Protein AF-A0A7J7JCM9-F1 (afdb_monomer_lite)

InterPro domains:
  IPR039846 Zinc finger CCHC domain-containing protein 4 [PTHR13493] (3-290)
  IPR041370 Methyltransferase EEF1AKMT1/ZCCHC4 [PF10237] (144-295)

Radius of gyration: 20.74 Å; chains: 1; bounding box: 57×38×56 Å

Foldseek 3Di:
DDPQPKDKDWDDDDDDPFAAALLGGWTKIFIAGPVRDTPFIKTDHLQFPDCVVPVDIDTPDDDDDPVVSVVRVVNNVVSLVVLVQLAAQVVVPQPLPWWKAQLVVLGIDSPDDDVDPVRVVRIDTDHPVCLLAVVVRNDFPPDLGGGPLDADDPVVLVVVLVVCVVVVWQEEEEESHRRSQSCCPPVVSNPRHHYAYEYCPSSCNHRDPSYFNADLLAGDTSDPVNVVSLLVRLPDTAEYEYEYEGRAVHPLQSNLVSVVVSVVSHPYPYYHYHYDYDPVCVVVCCVRVNDDPPPPPD

Organism: Bugula neritina (NCBI:txid10212)

pLDDT: mean 83.58, std 15.54, range [27.67, 98.44]

Secondary structure (DSSP, 8-state):
------EEEEPP--SS-PPEETTEEPEEEEEE-TTS-EEEEEEE-SS--STTT---EEESSSPPPHHHHHHHHHHHHHHHHHGGGS--TTTTT--GGG-EEETTTTEEE-SS--S-GGGGGGEEEPPTTGGG-GGGTS-----TTT---PPPPHHHHHHHHHHHHHTT-SEEEEES-HHHHHHHHHSSS-TT-EEEEEES-GGGGGT-SSEEEEETTTTEES-HHHHHHHHHHHSS-SSEEEEE---TT--HHHHHHHHHHHHHH---S-EEEEE---GGGHHHHHHHSPPPPP----

Structure (mmCIF, N/CA/C/O backbone):
data_AF-A0A7J7JCM9-F1
#
_entry.id   AF-A0A7J7JCM9-F1
#
loop_
_atom_site.group_PDB
_atom_site.id
_atom_site.type_symbol
_atom_site.label_atom_id
_atom_site.label_alt_id
_atom_site.label_comp_id
_atom_site.label_asym_id
_atom_site.label_entity_id
_atom_site.label_seq_id
_atom_site.pdbx_PDB_ins_code
_atom_site.Cartn_x
_atom_site.Cartn_y
_atom_site.Cartn_z
_atom_site.occupancy
_atom_site.B_iso_or_equiv
_atom_site.auth_seq_id
_atom_site.auth_comp_id
_atom_site.auth_asym_id
_atom_site.auth_atom_id
_atom_site.pdbx_PDB_model_num
ATOM 1 N N . MET A 1 1 ? -10.419 -22.217 32.041 1.00 31.72 1 MET A N 1
ATOM 2 C CA . MET A 1 1 ? -10.757 -20.813 31.717 1.00 31.72 1 MET A CA 1
ATOM 3 C C . MET A 1 1 ? -11.175 -20.761 30.259 1.00 31.72 1 MET A C 1
ATOM 5 O O . MET A 1 1 ? -10.319 -20.892 29.397 1.00 31.72 1 MET A O 1
ATOM 9 N N . GLN A 1 2 ? -12.479 -20.677 29.990 1.00 28.88 2 GLN A N 1
ATOM 10 C CA . GLN A 1 2 ? -12.997 -20.462 28.636 1.00 28.88 2 GLN A CA 1
ATOM 11 C C . GLN A 1 2 ? -12.462 -19.119 28.124 1.00 28.88 2 GLN A C 1
ATOM 13 O O . GLN A 1 2 ? -12.696 -18.091 28.758 1.00 28.88 2 GLN A O 1
ATOM 18 N N . GLN A 1 3 ? -11.725 -19.128 27.011 1.00 34.78 3 GLN A N 1
ATOM 19 C CA . GLN A 1 3 ? -11.556 -17.929 26.194 1.00 34.78 3 GLN A CA 1
ATOM 20 C C . GLN A 1 3 ? -12.961 -17.519 25.754 1.00 34.78 3 GLN A C 1
ATOM 22 O O . GLN A 1 3 ? -13.591 -18.206 24.956 1.00 34.78 3 GLN A O 1
ATOM 27 N N . SER A 1 4 ? -13.502 -16.454 26.341 1.00 39.75 4 SER A N 1
ATOM 28 C CA . SER A 1 4 ? -14.653 -15.786 25.756 1.00 39.75 4 SER A CA 1
ATOM 29 C C . SER A 1 4 ? -14.178 -15.195 24.432 1.00 39.75 4 SER A C 1
ATOM 31 O O . SER A 1 4 ? -13.364 -14.273 24.425 1.00 39.75 4 SER A O 1
ATOM 33 N N . ASP A 1 5 ? -14.611 -15.773 23.314 1.00 47.47 5 ASP A N 1
ATOM 34 C CA . ASP A 1 5 ? -14.291 -15.255 21.986 1.00 47.47 5 ASP A CA 1
ATOM 35 C C . ASP A 1 5 ? -14.980 -13.905 21.792 1.00 47.47 5 ASP A C 1
ATOM 37 O O . ASP A 1 5 ? -16.167 -13.804 21.496 1.00 47.47 5 ASP A O 1
ATOM 41 N N . VAL A 1 6 ? -14.218 -12.841 22.019 1.00 58.91 6 VAL A N 1
ATOM 42 C CA . VAL A 1 6 ? -14.678 -11.470 21.857 1.00 58.91 6 VAL A CA 1
ATOM 43 C C . VAL A 1 6 ? -14.493 -11.043 20.399 1.00 58.91 6 VAL A C 1
ATOM 45 O O . VAL A 1 6 ? -13.379 -11.088 19.871 1.00 58.91 6 VAL A O 1
ATOM 48 N N . GLY A 1 7 ? -15.575 -10.603 19.752 1.00 71.00 7 GLY A N 1
ATOM 49 C CA . GLY A 1 7 ? -15.553 -10.109 18.373 1.00 71.00 7 GLY A CA 1
ATOM 50 C C . GLY A 1 7 ? -15.068 -8.660 18.267 1.00 71.00 7 GLY A C 1
ATOM 51 O O . GLY A 1 7 ? -15.219 -7.872 19.203 1.00 71.00 7 GLY A O 1
ATOM 52 N N . TYR A 1 8 ? -14.521 -8.289 17.107 1.00 78.94 8 TYR A N 1
ATOM 53 C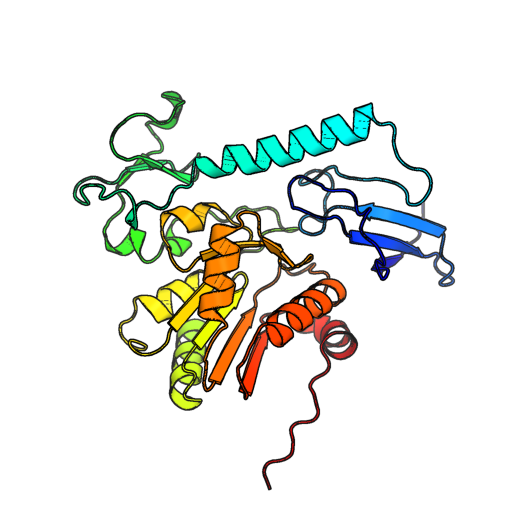 CA . TYR A 1 8 ? -14.126 -6.914 16.784 1.00 78.94 8 TYR A CA 1
ATOM 54 C C . TYR A 1 8 ? -14.782 -6.472 15.475 1.00 78.94 8 TYR A C 1
ATOM 56 O O . TYR A 1 8 ? -14.782 -7.224 14.504 1.00 78.94 8 TYR A O 1
ATOM 64 N N . GLU A 1 9 ? -15.298 -5.248 15.440 1.00 84.69 9 GLU A N 1
ATOM 65 C CA . GLU A 1 9 ? -15.890 -4.628 14.251 1.00 84.69 9 GLU A CA 1
ATOM 66 C C . GLU A 1 9 ? -15.276 -3.248 14.018 1.00 84.69 9 GLU A C 1
ATOM 68 O O . GLU A 1 9 ? -14.992 -2.523 14.973 1.00 84.69 9 GLU A O 1
ATOM 73 N N . LEU A 1 10 ? -15.065 -2.880 12.755 1.00 88.00 10 LEU A N 1
ATOM 74 C CA . LEU A 1 10 ? -14.618 -1.542 12.391 1.00 88.00 10 LEU A CA 1
ATOM 75 C C . LEU A 1 10 ? -15.810 -0.578 12.420 1.00 88.00 10 LEU A C 1
ATOM 77 O O . LEU A 1 10 ? -16.835 -0.825 11.784 1.00 88.00 10 LEU A O 1
ATOM 81 N N . CYS A 1 11 ? -15.664 0.528 13.142 1.00 86.50 11 CYS A N 1
ATOM 82 C CA . CYS A 1 11 ? -16.651 1.598 13.177 1.00 86.50 11 CYS A CA 1
ATOM 83 C C . CYS A 1 11 ? -16.386 2.625 12.074 1.00 86.50 11 CYS A C 1
ATOM 85 O O . CYS A 1 11 ? -15.234 2.884 11.720 1.00 86.50 11 CYS A O 1
ATOM 87 N N . GLU A 1 12 ? -17.452 3.260 11.593 1.00 79.38 12 GLU A N 1
ATOM 88 C CA . GLU A 1 12 ? -17.338 4.482 10.799 1.00 79.38 12 GLU A CA 1
ATOM 89 C C . GLU A 1 12 ? -16.693 5.588 11.648 1.00 79.38 12 GLU A C 1
ATOM 91 O O . GLU A 1 12 ? -16.919 5.684 12.860 1.00 79.38 12 GLU A O 1
ATOM 96 N N . GLN A 1 13 ? -15.819 6.367 11.016 1.00 73.38 13 GLN A N 1
ATOM 97 C CA . GLN A 1 13 ? -15.140 7.504 11.625 1.00 73.38 13 GLN A CA 1
ATOM 98 C C . GLN A 1 13 ? -15.642 8.774 10.943 1.00 73.38 13 GLN A C 1
ATOM 100 O O . GLN A 1 13 ? -15.326 8.999 9.776 1.00 73.38 13 GLN A O 1
ATOM 105 N N . ASP A 1 14 ? -16.372 9.598 11.690 1.00 54.72 14 ASP A N 1
ATOM 106 C CA . ASP A 1 14 ? -16.777 10.937 11.268 1.00 54.72 14 ASP A CA 1
ATOM 107 C C . ASP A 1 14 ? -15.932 11.976 12.022 1.00 54.72 14 ASP A C 1
ATOM 109 O O . ASP A 1 14 ? -15.962 12.033 13.253 1.00 54.72 14 ASP A O 1
ATOM 113 N N . GLY A 1 15 ? -15.167 12.798 11.294 1.00 56.69 15 GLY A N 1
ATOM 114 C CA . GLY A 1 15 ? -14.462 13.969 11.841 1.00 56.69 15 GLY A CA 1
ATOM 115 C C . GLY A 1 15 ? -12.925 13.932 11.807 1.00 56.69 15 GLY A C 1
ATOM 116 O O . GLY A 1 15 ? -12.301 12.921 11.497 1.00 56.69 15 GLY A O 1
ATOM 117 N N . GLU A 1 16 ? -12.315 15.084 12.121 1.00 58.59 16 GLU A N 1
ATOM 118 C CA . GLU A 1 16 ? -10.877 15.367 11.931 1.00 58.59 16 GLU A CA 1
ATOM 119 C C . GLU A 1 16 ? -9.955 14.901 13.078 1.00 58.59 16 GLU A C 1
ATOM 121 O O . GLU A 1 16 ? -8.734 14.911 12.930 1.00 58.59 16 GLU A O 1
ATOM 126 N N . ASP A 1 17 ? -10.496 14.457 14.216 1.00 76.81 17 ASP A N 1
ATOM 127 C CA . ASP A 1 17 ? -9.708 14.182 15.433 1.00 76.81 17 ASP A CA 1
ATOM 128 C C . ASP A 1 17 ? -9.346 12.692 15.598 1.00 76.81 17 ASP A C 1
ATOM 130 O O . ASP A 1 17 ? -9.563 12.072 16.644 1.00 76.81 17 ASP A O 1
ATOM 134 N N . VAL A 1 18 ? -8.829 12.081 14.526 1.00 88.31 18 VAL A N 1
ATOM 135 C CA . VAL A 1 18 ? -8.371 10.684 14.540 1.00 88.31 18 VAL A CA 1
ATOM 136 C C . VAL A 1 18 ? -6.917 10.625 15.022 1.00 88.31 18 VAL A C 1
ATOM 138 O O . VAL A 1 18 ? -6.039 11.233 14.404 1.00 88.31 18 VAL A O 1
ATOM 141 N N . PRO A 1 19 ? -6.600 9.857 16.082 1.00 91.50 19 PRO A N 1
ATOM 142 C CA . PRO A 1 19 ? -5.227 9.718 16.546 1.00 91.50 19 PRO A CA 1
ATOM 143 C C . PRO A 1 19 ? -4.315 9.086 15.490 1.00 91.50 19 PRO A C 1
ATOM 145 O O . PRO A 1 19 ? -4.703 8.149 14.789 1.00 91.50 19 PRO A O 1
ATOM 148 N N . TYR A 1 20 ? -3.065 9.541 15.438 1.00 92.19 20 TYR A N 1
ATOM 149 C CA . TYR A 1 20 ? -2.043 8.988 14.552 1.00 92.19 20 TYR A CA 1
ATOM 150 C C . TYR A 1 20 ? -1.140 8.003 15.292 1.00 92.19 20 TYR A C 1
ATOM 152 O O . TYR A 1 20 ? -0.737 8.218 16.439 1.00 92.19 20 TYR A O 1
ATOM 160 N N . CYS A 1 21 ? -0.779 6.936 14.590 1.00 94.00 21 CYS A N 1
ATOM 161 C CA . CYS A 1 21 ? 0.343 6.071 14.935 1.00 94.00 21 CYS A CA 1
ATOM 162 C C . CYS A 1 21 ? 1.484 6.305 13.923 1.00 94.00 21 CYS A C 1
ATOM 164 O O . CYS A 1 21 ? 1.301 7.076 12.981 1.00 94.00 21 CYS A O 1
ATOM 166 N N . PRO A 1 22 ? 2.646 5.637 14.049 1.00 93.94 22 PRO A N 1
ATOM 167 C CA . PRO A 1 22 ? 3.708 5.723 13.040 1.00 93.94 22 PRO A CA 1
ATOM 168 C C . PRO A 1 22 ? 3.241 5.399 11.614 1.00 93.94 22 PRO A C 1
ATOM 170 O O . PRO A 1 22 ? 3.847 5.861 10.662 1.00 93.94 22 PRO A O 1
ATOM 173 N N . HIS A 1 23 ? 2.144 4.648 11.473 1.00 93.44 23 HIS A N 1
ATOM 174 C CA . HIS A 1 23 ? 1.623 4.153 10.200 1.00 93.44 23 HIS A CA 1
ATOM 175 C C . HIS A 1 23 ? 0.417 4.952 9.658 1.00 93.44 23 HIS A C 1
ATOM 177 O O . HIS A 1 23 ? -0.413 4.418 8.913 1.00 93.44 23 HIS A O 1
ATOM 183 N N . GLY A 1 24 ? 0.275 6.208 10.094 1.00 93.75 24 GLY A N 1
ATOM 184 C CA . GLY A 1 24 ? -0.814 7.109 9.712 1.00 93.75 24 GLY A CA 1
ATOM 185 C C . GLY A 1 24 ? -2.013 7.101 10.673 1.00 93.75 24 GLY A C 1
ATOM 186 O O . GLY A 1 24 ? -1.891 6.630 11.817 1.00 93.75 24 GLY A O 1
ATOM 187 N N . PRO A 1 25 ? -3.175 7.616 10.218 1.00 93.94 25 PRO A N 1
ATOM 188 C CA . PRO A 1 25 ? -4.420 7.626 10.979 1.00 93.94 25 PRO A CA 1
ATOM 189 C C . PRO A 1 25 ? -4.804 6.230 11.468 1.00 93.94 25 PRO A C 1
ATOM 191 O O . PRO A 1 25 ? -4.689 5.234 10.747 1.00 93.94 25 PRO A O 1
ATOM 194 N N . THR A 1 26 ? -5.249 6.149 12.713 1.00 94.25 26 THR A N 1
ATOM 195 C CA . THR A 1 26 ? -5.685 4.892 13.330 1.00 94.25 26 THR A CA 1
ATOM 196 C C . THR A 1 26 ? -7.121 4.550 12.955 1.00 94.25 26 THR A C 1
ATOM 198 O O . THR A 1 26 ? -7.903 5.410 12.566 1.00 94.25 26 THR A O 1
ATOM 201 N N . LEU A 1 27 ? -7.483 3.278 13.093 1.00 93.25 27 LEU A N 1
ATOM 202 C CA . LEU A 1 27 ? -8.843 2.799 12.862 1.00 93.25 27 LEU A CA 1
ATOM 203 C C . LEU A 1 27 ? -9.585 2.652 14.190 1.00 93.25 27 LEU A C 1
ATOM 205 O O . LEU A 1 27 ? -8.987 2.266 15.198 1.00 93.25 27 LEU A O 1
ATOM 209 N N . LEU A 1 28 ? -10.883 2.961 14.187 1.00 93.06 28 LEU A N 1
ATOM 210 C CA . LEU A 1 28 ? -11.762 2.830 15.344 1.00 93.06 28 LEU A CA 1
ATOM 211 C C . LEU A 1 28 ? -12.421 1.453 15.323 1.00 93.06 28 LEU A C 1
ATOM 213 O O . LEU A 1 28 ? -13.156 1.122 14.398 1.00 93.06 28 LEU A O 1
ATOM 217 N N . PHE A 1 29 ? -12.187 0.670 16.365 1.00 91.19 29 PHE A N 1
ATOM 218 C CA . PHE A 1 29 ? -12.772 -0.650 16.542 1.00 91.19 29 PHE A CA 1
ATOM 219 C C . PHE A 1 29 ? -13.780 -0.629 17.680 1.00 91.19 29 PHE A C 1
ATOM 221 O O . PHE A 1 29 ? -13.545 0.010 18.706 1.00 91.19 29 PHE A O 1
ATOM 228 N N . SER A 1 30 ? -14.867 -1.380 17.532 1.00 89.94 30 SER A N 1
ATOM 229 C CA . SER A 1 30 ? -15.741 -1.766 18.632 1.00 89.94 30 SER A CA 1
ATOM 230 C C . SER A 1 30 ? -15.511 -3.224 18.986 1.00 89.94 30 SER A C 1
ATOM 232 O O . SER A 1 30 ? -15.456 -4.099 18.121 1.00 89.94 30 SER A O 1
ATOM 234 N N . ARG A 1 31 ? -15.381 -3.478 20.283 1.00 88.56 31 ARG A N 1
ATOM 235 C CA . ARG A 1 31 ? -15.352 -4.815 20.850 1.00 88.56 31 ARG A CA 1
ATOM 236 C C . ARG A 1 31 ? -16.781 -5.251 21.156 1.00 88.56 31 ARG A C 1
ATOM 238 O O . ARG A 1 31 ? -17.479 -4.524 21.858 1.00 88.56 31 ARG A O 1
ATOM 245 N N . LYS A 1 32 ? -17.205 -6.418 20.675 1.00 83.88 32 LYS A N 1
ATOM 246 C CA . LYS A 1 32 ? -18.563 -6.943 20.888 1.00 83.88 32 LYS A CA 1
ATOM 247 C C . LYS A 1 32 ? -18.573 -8.144 21.821 1.00 83.88 32 LYS A C 1
ATOM 249 O O . LYS A 1 32 ? -17.693 -9.000 21.748 1.00 83.88 32 LYS A O 1
ATOM 254 N N . SER A 1 33 ? -19.589 -8.212 22.677 1.00 80.44 33 SER A N 1
ATOM 255 C CA . SER A 1 33 ? -19.898 -9.405 23.462 1.00 80.44 33 SER A CA 1
ATOM 256 C C . SER A 1 33 ? -20.451 -10.511 22.559 1.00 80.44 33 SER A C 1
ATOM 258 O O . SER A 1 33 ? -20.874 -10.255 21.431 1.00 80.44 33 SER A O 1
ATOM 260 N N . ASN A 1 34 ? -20.531 -11.740 23.073 1.00 73.31 34 ASN A N 1
ATOM 261 C CA . ASN A 1 34 ? -21.126 -12.871 22.350 1.00 73.31 34 ASN A CA 1
ATOM 262 C C . ASN A 1 34 ? -22.606 -12.638 21.985 1.00 73.31 34 ASN A C 1
ATOM 264 O O . ASN A 1 34 ? -23.131 -13.317 21.111 1.00 73.31 34 ASN A O 1
ATOM 268 N N . LYS A 1 35 ? -23.281 -11.690 22.653 1.00 73.88 35 LYS A N 1
ATOM 269 C CA . LYS A 1 35 ? -24.669 -11.294 22.369 1.00 73.88 35 LYS A CA 1
ATOM 270 C C . LYS A 1 35 ? -24.773 -10.193 21.304 1.00 73.88 35 LYS A C 1
ATOM 272 O O . LYS A 1 35 ? -25.875 -9.797 20.952 1.00 73.88 35 LYS A O 1
ATOM 277 N N . GLY A 1 36 ? -23.641 -9.705 20.791 1.00 71.12 36 GLY A N 1
ATOM 278 C CA . GLY A 1 36 ? -23.570 -8.626 19.803 1.00 71.12 36 GLY A CA 1
ATOM 279 C C . GLY A 1 36 ? -23.501 -7.219 20.403 1.00 71.12 36 GLY A C 1
ATOM 280 O O . GLY A 1 36 ? -23.254 -6.267 19.663 1.00 71.12 36 GLY A O 1
ATOM 281 N N . ASP A 1 37 ? -23.649 -7.084 21.724 1.00 77.38 37 ASP A N 1
ATOM 282 C CA . ASP A 1 37 ? -23.608 -5.791 22.413 1.00 77.38 37 ASP A CA 1
ATOM 283 C C . ASP A 1 37 ? -22.197 -5.189 22.391 1.00 77.38 37 ASP A C 1
ATOM 285 O O . ASP A 1 37 ? -21.208 -5.877 22.669 1.00 77.38 37 ASP A O 1
ATOM 289 N N . ALA A 1 38 ? -22.095 -3.891 22.100 1.00 79.00 38 ALA A N 1
ATOM 290 C CA . ALA A 1 38 ? -20.829 -3.165 22.153 1.00 79.00 38 ALA A CA 1
ATOM 291 C C . ALA A 1 38 ? -20.330 -3.046 23.605 1.00 79.00 38 ALA A C 1
ATOM 293 O O . ALA A 1 38 ? -21.010 -2.488 24.462 1.00 79.00 38 ALA A O 1
ATOM 294 N N . ILE A 1 39 ? -19.125 -3.553 23.869 1.00 84.56 39 ILE A N 1
ATOM 295 C CA . ILE A 1 39 ? -18.453 -3.500 25.175 1.00 84.56 39 ILE A CA 1
ATOM 296 C C . ILE A 1 39 ? -17.696 -2.181 25.315 1.00 84.56 39 ILE A C 1
ATOM 298 O O . ILE A 1 39 ? -17.899 -1.422 26.257 1.00 84.56 39 ILE A O 1
ATOM 302 N N . ASP A 1 40 ? -16.786 -1.922 24.380 1.00 88.88 40 ASP A N 1
ATOM 303 C CA . ASP A 1 40 ? -16.014 -0.690 24.319 1.00 88.88 40 ASP A CA 1
ATOM 304 C C . ASP A 1 40 ? -15.620 -0.361 22.876 1.00 88.88 40 ASP A C 1
ATOM 306 O O . ASP A 1 40 ? -15.812 -1.153 21.945 1.00 88.88 40 ASP A O 1
ATOM 310 N N . LYS A 1 41 ? -15.100 0.853 22.695 1.00 92.06 41 LYS A N 1
ATOM 311 C CA . LYS A 1 41 ? -14.518 1.326 21.443 1.00 92.06 41 LYS A CA 1
ATOM 312 C C . LYS A 1 41 ? -13.079 1.771 21.682 1.00 92.06 41 LYS A C 1
ATOM 314 O O . LYS A 1 41 ? -12.755 2.293 22.753 1.00 92.06 41 LYS A O 1
ATOM 319 N N . PHE A 1 42 ? -12.204 1.572 20.704 1.00 92.56 42 PHE A N 1
ATOM 320 C CA . PHE A 1 42 ? -10.795 1.950 20.802 1.00 92.56 42 PHE A CA 1
ATOM 321 C C . PHE A 1 42 ? -10.154 2.186 19.433 1.00 92.56 42 PHE A C 1
ATOM 323 O O . PHE A 1 42 ? -10.518 1.561 18.443 1.00 92.56 42 PHE A O 1
ATOM 330 N N . TYR A 1 43 ? -9.153 3.057 19.401 1.00 93.12 43 TYR A N 1
ATOM 331 C CA . TYR A 1 43 ? -8.284 3.288 18.259 1.00 93.12 43 TYR A CA 1
ATOM 332 C C . TYR A 1 43 ? -7.083 2.342 18.286 1.00 93.12 43 TYR A C 1
ATOM 334 O O . TYR A 1 43 ? -6.416 2.200 19.319 1.00 93.12 43 TYR A O 1
ATOM 342 N N . ALA A 1 44 ? -6.784 1.728 17.143 1.00 93.31 44 ALA A N 1
ATOM 343 C CA . ALA A 1 44 ? -5.619 0.870 16.944 1.00 93.31 44 ALA A CA 1
ATOM 344 C C . ALA A 1 44 ? -5.002 1.060 15.548 1.00 93.31 44 ALA A C 1
ATOM 346 O O . ALA A 1 44 ? -5.585 1.685 14.661 1.00 93.31 44 ALA A O 1
ATOM 347 N N . CYS A 1 45 ? -3.783 0.550 15.370 1.00 93.44 45 CYS A N 1
ATOM 348 C CA . CYS A 1 45 ? -3.046 0.677 14.116 1.00 93.44 45 CYS A CA 1
ATOM 349 C C . CYS A 1 45 ? -3.815 0.054 12.938 1.00 93.44 45 CYS A C 1
ATOM 351 O O . CYS A 1 45 ? -4.3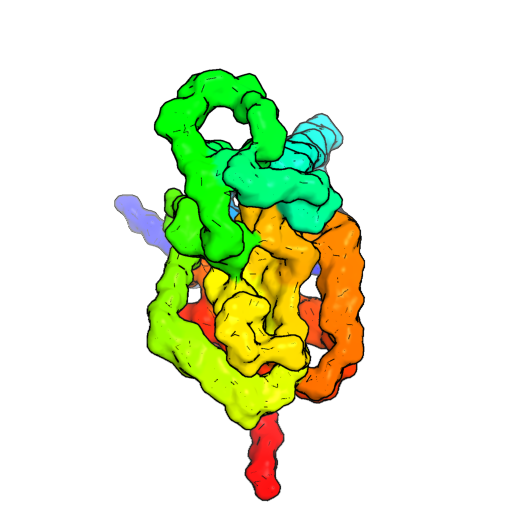23 -1.059 13.043 1.00 93.44 45 CYS A O 1
ATOM 353 N N . ALA A 1 46 ? -3.850 0.766 11.807 1.00 92.12 46 ALA A N 1
ATOM 354 C CA . ALA A 1 46 ? -4.499 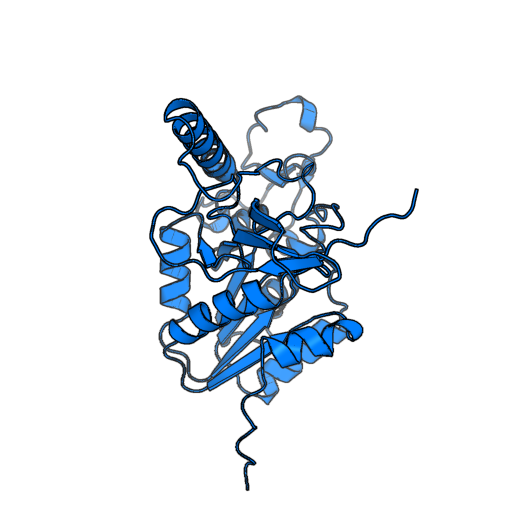0.302 10.583 1.00 92.12 46 ALA A CA 1
ATOM 355 C C . ALA A 1 46 ? -3.710 -0.808 9.863 1.00 92.12 46 ALA A C 1
ATOM 357 O O . ALA A 1 46 ? -4.304 -1.698 9.268 1.00 92.12 46 ALA A O 1
ATOM 358 N N . ALA A 1 47 ? -2.374 -0.754 9.920 1.00 90.00 47 ALA A N 1
ATOM 359 C CA . ALA A 1 47 ? -1.493 -1.667 9.187 1.00 90.00 47 ALA A CA 1
ATOM 360 C C . ALA A 1 47 ? -1.055 -2.899 9.994 1.00 90.00 47 ALA A C 1
ATOM 362 O O . ALA A 1 47 ? -0.830 -3.965 9.428 1.00 90.00 47 ALA A O 1
ATOM 363 N N . TYR A 1 48 ? -0.921 -2.767 11.318 1.00 87.50 48 TYR A N 1
ATOM 364 C CA . TYR A 1 48 ? -0.345 -3.806 12.171 1.00 87.50 48 TYR A CA 1
ATOM 365 C C . TYR A 1 48 ? -1.337 -4.261 13.234 1.00 87.50 48 TYR A C 1
ATOM 367 O O . TYR A 1 48 ? -1.652 -3.529 14.171 1.00 87.50 48 TYR A O 1
ATOM 375 N N . ARG A 1 49 ? -1.782 -5.518 13.127 1.00 79.44 49 ARG A N 1
ATOM 376 C CA . ARG A 1 49 ? -2.731 -6.113 14.080 1.00 79.44 49 ARG A CA 1
ATOM 377 C C . ARG A 1 49 ? -2.097 -6.429 15.437 1.00 79.44 49 ARG A C 1
ATOM 379 O O . ARG A 1 49 ? -2.769 -6.369 16.466 1.00 79.44 49 ARG A O 1
ATOM 386 N N . LYS A 1 50 ? -0.819 -6.819 15.461 1.00 82.44 50 LYS A N 1
ATOM 387 C CA . LYS A 1 50 ? -0.132 -7.209 16.699 1.00 82.44 50 LYS A CA 1
ATOM 388 C C . LYS A 1 50 ? 0.501 -5.988 17.360 1.00 82.44 50 LYS A C 1
ATOM 390 O O . LYS A 1 50 ? 1.284 -5.267 16.748 1.00 82.44 50 LYS A O 1
ATOM 395 N N . ARG A 1 51 ? 0.263 -5.842 18.667 1.00 83.25 51 ARG A N 1
ATOM 396 C CA . ARG A 1 51 ? 0.826 -4.752 19.482 1.00 83.25 51 ARG A CA 1
ATOM 397 C C . ARG A 1 51 ? 2.355 -4.707 19.524 1.00 83.25 51 ARG A C 1
ATOM 399 O O . ARG A 1 51 ? 2.910 -3.656 19.813 1.00 83.25 51 ARG A O 1
ATOM 406 N N . LYS A 1 52 ? 3.027 -5.828 19.253 1.00 85.44 52 LYS A N 1
ATOM 407 C CA . LYS A 1 52 ? 4.493 -5.876 19.172 1.00 85.44 52 LYS A CA 1
ATOM 408 C C . LYS A 1 52 ? 5.040 -5.133 17.947 1.00 85.44 52 LYS A C 1
ATOM 410 O O . LYS A 1 52 ? 6.137 -4.602 18.020 1.00 85.44 52 LYS A O 1
ATOM 415 N N . ASP A 1 53 ? 4.269 -5.093 16.860 1.00 85.75 53 ASP A N 1
ATOM 416 C CA . ASP A 1 53 ? 4.681 -4.465 15.604 1.00 85.75 53 ASP A CA 1
ATOM 417 C C . ASP A 1 53 ? 4.217 -2.993 15.562 1.00 85.75 53 ASP A C 1
ATOM 419 O O . ASP A 1 53 ? 4.902 -2.120 15.039 1.00 85.75 53 ASP A O 1
ATOM 423 N N . CYS A 1 54 ? 3.080 -2.681 16.196 1.00 90.94 54 CYS A N 1
ATOM 424 C CA . CYS A 1 54 ? 2.702 -1.315 16.549 1.00 90.94 54 CYS A CA 1
ATOM 425 C C . CYS A 1 54 ? 1.921 -1.303 17.866 1.00 90.94 54 CYS A C 1
ATOM 427 O O . CYS A 1 54 ? 0.793 -1.789 17.936 1.00 90.94 54 CYS A O 1
ATOM 429 N N . ASN A 1 55 ? 2.490 -0.709 18.913 1.00 92.12 55 ASN A N 1
ATOM 430 C CA . ASN A 1 55 ? 1.899 -0.709 20.256 1.00 92.12 55 ASN A CA 1
ATOM 431 C C . ASN A 1 55 ? 0.808 0.357 20.460 1.00 92.12 55 ASN A C 1
ATOM 433 O O . ASN A 1 55 ? 0.351 0.558 21.588 1.00 92.12 55 ASN A O 1
ATOM 437 N N . PHE A 1 56 ? 0.384 1.039 19.391 1.00 92.94 56 PHE A N 1
ATOM 438 C CA . PHE A 1 56 ? -0.615 2.090 19.491 1.00 92.94 56 PHE A CA 1
ATOM 439 C C . PHE A 1 56 ? -1.952 1.534 19.992 1.00 92.94 56 PHE A C 1
ATOM 441 O O . PHE A 1 56 ? -2.533 0.620 19.404 1.00 92.94 56 PHE A O 1
ATOM 448 N N . TYR A 1 57 ? -2.467 2.146 21.055 1.00 92.44 57 TYR A N 1
ATOM 449 C CA . TYR A 1 57 ? -3.814 1.920 21.553 1.00 92.44 57 TYR A CA 1
ATOM 450 C C . TYR A 1 57 ? -4.329 3.167 22.269 1.00 92.44 57 TYR A C 1
ATOM 452 O O . TYR A 1 57 ? -3.600 3.792 23.047 1.00 92.44 57 TYR A O 1
ATOM 460 N N . GLN A 1 58 ? -5.594 3.502 22.044 1.00 91.75 58 GLN A N 1
ATOM 461 C CA . GLN A 1 58 ? -6.299 4.555 22.769 1.00 91.75 58 GLN A CA 1
ATOM 462 C C . GLN A 1 58 ? -7.768 4.168 22.909 1.00 91.75 58 GLN A C 1
ATOM 464 O O . GLN A 1 58 ? -8.400 3.817 21.920 1.00 91.75 58 GLN A O 1
ATOM 469 N N . LYS A 1 59 ? -8.336 4.241 24.116 1.00 91.62 59 LYS A N 1
ATOM 470 C CA . LYS A 1 59 ? -9.785 4.056 24.286 1.00 91.62 59 LYS A CA 1
ATOM 471 C C . LYS A 1 59 ? -10.532 5.210 23.616 1.00 91.62 59 LYS A C 1
ATOM 473 O O . LYS A 1 59 ? -10.085 6.351 23.672 1.00 91.62 59 LYS A O 1
ATOM 478 N N . PHE A 1 60 ? -11.661 4.909 22.991 1.00 89.62 60 PHE A N 1
ATOM 479 C CA . PHE A 1 60 ? -12.573 5.930 22.492 1.00 89.62 60 PHE A CA 1
ATOM 480 C C . PHE A 1 60 ? -13.210 6.668 23.674 1.00 89.62 60 PHE A C 1
ATOM 482 O O . PHE A 1 60 ? -13.543 6.038 24.679 1.00 89.62 60 PHE A O 1
ATOM 489 N N . GLY A 1 61 ? -13.377 7.983 23.557 1.00 84.94 61 GLY A N 1
ATOM 490 C CA . GLY A 1 61 ? -13.888 8.827 24.634 1.00 84.94 61 GLY A CA 1
ATOM 491 C C . GLY A 1 61 ? -12.984 10.039 24.878 1.00 84.94 61 GLY A C 1
ATOM 492 O O . GLY A 1 61 ? -12.613 10.690 23.900 1.00 84.94 61 GLY A O 1
ATOM 493 N N . PRO A 1 62 ? -12.646 10.369 26.142 1.00 78.88 62 PRO A N 1
ATOM 494 C CA . PRO A 1 62 ? -11.919 11.591 26.473 1.00 78.88 62 PRO A CA 1
ATOM 495 C C . PRO A 1 62 ? -10.607 11.727 25.704 1.00 78.88 62 PRO A C 1
ATOM 497 O O . PRO A 1 62 ? -9.882 10.746 25.504 1.00 78.88 62 PRO A O 1
ATOM 500 N N . LYS A 1 63 ? -10.289 12.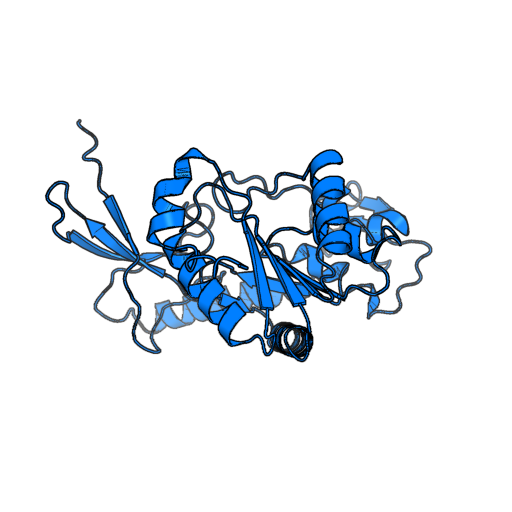965 25.312 1.00 79.56 63 LYS A N 1
ATOM 501 C CA . LYS A 1 63 ? -8.996 13.278 24.706 1.00 79.56 63 LYS A CA 1
ATOM 502 C C . LYS A 1 63 ? -7.874 12.924 25.681 1.00 79.56 63 LYS A C 1
ATOM 504 O O . LYS A 1 63 ? -7.984 13.123 26.889 1.00 79.56 63 LYS A O 1
ATOM 509 N N . GLU A 1 64 ? -6.796 12.380 25.133 1.00 84.56 64 GLU A N 1
ATOM 510 C CA . GLU A 1 64 ? -5.571 12.108 25.887 1.00 84.56 64 GLU A CA 1
ATOM 511 C C . GLU A 1 64 ? -4.914 13.423 26.328 1.00 84.56 64 GLU A C 1
ATOM 513 O O . GLU A 1 64 ? -5.186 14.472 25.743 1.00 84.56 64 GLU A O 1
ATOM 518 N N . SER A 1 65 ? -4.017 13.373 27.316 1.00 88.44 65 SER A N 1
ATOM 519 C CA . SER A 1 65 ? -3.262 14.563 27.726 1.00 88.44 65 SER A CA 1
ATOM 520 C C . SER A 1 65 ? -2.465 15.156 26.559 1.00 88.44 65 SER A C 1
ATOM 522 O O . SER A 1 65 ? -1.984 14.430 25.680 1.00 88.44 65 SER A O 1
ATOM 524 N N . GLU A 1 66 ? -2.291 16.478 26.562 1.00 89.31 66 GLU A N 1
ATOM 525 C CA . GLU A 1 66 ? -1.529 17.196 25.531 1.00 89.31 66 GLU A CA 1
ATOM 526 C C . GLU A 1 66 ? -0.102 16.648 25.388 1.00 89.31 66 GLU A C 1
ATOM 528 O O . GLU A 1 66 ? 0.380 16.440 24.276 1.00 89.31 66 GLU A O 1
ATOM 533 N N . GLU A 1 67 ? 0.542 16.295 26.504 1.00 91.69 67 GLU A N 1
ATOM 534 C CA . GLU A 1 67 ? 1.871 15.675 26.532 1.00 91.69 67 GLU A CA 1
ATOM 535 C C . GLU A 1 67 ? 1.924 14.364 25.734 1.00 91.69 67 GLU A C 1
ATOM 537 O O . GLU A 1 67 ? 2.844 14.129 24.945 1.00 91.69 67 GLU A O 1
ATOM 542 N N . LYS A 1 68 ? 0.911 13.501 25.889 1.00 89.44 68 LYS A N 1
ATOM 543 C CA . LYS A 1 68 ? 0.848 12.218 25.181 1.00 89.44 68 LYS A CA 1
ATOM 544 C C . LYS A 1 68 ? 0.550 12.410 23.696 1.00 89.44 68 LYS A C 1
ATOM 546 O O . LYS A 1 68 ? 1.086 11.673 22.864 1.00 89.44 68 LYS A O 1
ATOM 551 N N . GLN A 1 69 ? -0.281 13.394 23.352 1.00 87.94 69 GLN A N 1
ATOM 552 C CA . GLN A 1 69 ? -0.534 13.774 21.961 1.00 87.94 69 GLN A CA 1
ATOM 553 C C . GLN A 1 69 ? 0.749 14.298 21.295 1.00 87.94 69 GLN A C 1
ATOM 555 O O . GLN A 1 69 ? 1.104 13.845 20.204 1.00 87.94 69 GLN A O 1
ATOM 560 N N . ALA A 1 70 ? 1.498 15.166 21.982 1.00 90.69 70 ALA A N 1
ATOM 561 C CA . ALA A 1 70 ? 2.781 15.685 21.516 1.00 90.69 70 ALA A CA 1
ATOM 562 C C . ALA A 1 70 ? 3.822 14.569 21.330 1.00 90.69 70 ALA A C 1
ATOM 564 O O . ALA A 1 70 ? 4.492 14.514 20.295 1.00 90.69 70 ALA A O 1
ATOM 565 N N . LEU A 1 71 ? 3.910 13.625 22.276 1.00 91.69 71 LEU A N 1
ATOM 566 C CA . LEU A 1 71 ? 4.790 12.460 22.163 1.00 91.69 71 LEU A CA 1
ATOM 567 C C . LEU A 1 71 ? 4.448 11.608 20.933 1.00 91.69 71 LEU A C 1
ATOM 569 O O . LEU A 1 71 ? 5.339 11.245 20.167 1.00 91.69 71 LEU A O 1
ATOM 573 N N . ARG A 1 72 ? 3.164 11.316 20.702 1.00 90.25 72 ARG A N 1
ATOM 574 C CA . ARG A 1 72 ? 2.717 10.544 19.529 1.00 90.25 72 ARG A CA 1
ATOM 575 C C . ARG A 1 72 ? 3.020 11.256 18.219 1.00 90.25 72 ARG A C 1
ATOM 577 O O . ARG A 1 72 ? 3.534 10.621 17.300 1.00 90.25 72 ARG A O 1
ATOM 584 N N . LYS A 1 73 ? 2.778 12.568 18.155 1.00 89.94 73 LYS A N 1
ATOM 585 C CA . LYS A 1 73 ? 3.143 13.392 16.999 1.00 89.94 73 LYS A CA 1
ATOM 586 C C . LYS A 1 73 ? 4.646 13.316 16.730 1.00 89.94 73 LYS A C 1
ATOM 588 O O . LYS A 1 73 ? 5.043 13.089 15.593 1.00 89.94 73 LYS A O 1
ATOM 593 N N . LYS A 1 74 ? 5.484 13.416 17.767 1.00 92.88 74 LYS A N 1
ATOM 594 C CA . LYS A 1 74 ? 6.943 13.272 17.643 1.00 92.88 74 LYS A CA 1
ATOM 595 C C . LYS A 1 74 ? 7.349 11.890 17.128 1.00 92.88 74 LYS A C 1
ATOM 597 O O . LYS A 1 74 ? 8.183 11.807 16.235 1.00 92.88 74 LYS A O 1
ATOM 602 N N . ILE A 1 75 ? 6.754 10.813 17.644 1.00 91.56 75 ILE A N 1
ATOM 603 C CA . ILE A 1 75 ? 7.033 9.445 17.178 1.00 91.56 75 ILE A CA 1
ATOM 604 C C . ILE A 1 75 ? 6.669 9.292 15.694 1.00 91.56 75 ILE A C 1
ATOM 606 O O . ILE A 1 75 ? 7.476 8.774 14.927 1.00 91.56 75 ILE A O 1
ATOM 610 N N . TYR A 1 76 ? 5.491 9.768 15.279 1.00 91.38 76 TYR A N 1
ATOM 611 C CA . TYR A 1 76 ? 5.070 9.752 13.875 1.00 91.38 76 TYR A CA 1
ATOM 612 C C . TYR A 1 76 ? 6.036 10.540 12.976 1.00 91.38 76 TYR A C 1
ATOM 614 O O . TYR A 1 76 ? 6.513 10.016 11.972 1.00 91.38 76 TYR A O 1
ATOM 622 N N . LEU A 1 77 ? 6.395 11.766 13.371 1.00 90.25 77 LEU A N 1
ATOM 623 C CA . LEU A 1 77 ? 7.335 12.602 12.620 1.00 90.25 77 LEU A CA 1
ATOM 624 C C . LEU A 1 77 ? 8.733 11.976 12.535 1.00 90.25 77 LEU A C 1
ATOM 626 O O . LEU A 1 77 ? 9.360 12.045 11.481 1.00 90.25 77 LEU A O 1
ATOM 630 N N . ASN A 1 78 ? 9.214 11.341 13.605 1.00 89.56 78 ASN A N 1
ATOM 631 C CA . ASN A 1 78 ? 10.499 10.640 13.617 1.00 89.56 78 ASN A CA 1
ATOM 632 C C . ASN A 1 78 ? 10.482 9.419 12.695 1.00 89.56 78 ASN A C 1
ATOM 634 O O . ASN A 1 78 ? 11.422 9.228 11.926 1.00 89.56 78 ASN A O 1
ATOM 638 N N . PHE A 1 79 ? 9.408 8.625 12.737 1.00 87.81 79 PHE A N 1
ATOM 639 C CA . PHE A 1 79 ? 9.219 7.503 11.822 1.00 87.81 79 PHE A CA 1
ATOM 640 C C . PHE A 1 79 ? 9.245 7.987 10.369 1.00 87.81 79 PHE A C 1
ATOM 642 O O . PHE A 1 79 ? 10.038 7.486 9.574 1.00 87.81 79 PHE A O 1
ATOM 649 N N . ASN A 1 80 ? 8.486 9.034 10.033 1.00 84.06 80 ASN A N 1
ATOM 650 C CA . ASN A 1 80 ? 8.483 9.549 8.665 1.00 84.06 80 ASN A CA 1
ATOM 651 C C . ASN A 1 80 ? 9.836 10.161 8.262 1.00 84.06 80 ASN A C 1
ATOM 653 O O . ASN A 1 80 ? 10.326 9.948 7.158 1.00 84.06 80 ASN A O 1
ATOM 657 N N . SER A 1 81 ? 10.510 10.849 9.185 1.00 84.19 81 SER A N 1
ATOM 658 C CA . SER A 1 81 ? 11.847 11.401 8.940 1.00 84.19 81 SER A CA 1
ATOM 659 C C . SER A 1 81 ? 12.887 10.308 8.693 1.00 84.19 81 SER A C 1
ATOM 661 O O . SER A 1 81 ? 13.741 10.482 7.826 1.00 84.19 81 SER A O 1
ATOM 663 N N . SER A 1 82 ? 12.802 9.163 9.382 1.00 82.50 82 SER A N 1
ATOM 664 C CA . SER A 1 82 ? 13.694 8.025 9.116 1.00 82.50 82 SER A CA 1
ATOM 665 C C . SER A 1 82 ? 13.509 7.449 7.711 1.00 82.50 82 SER A C 1
ATOM 667 O O . SER A 1 82 ? 14.476 6.993 7.111 1.00 82.50 82 SER A O 1
ATOM 669 N N . ASN A 1 83 ? 12.322 7.579 7.113 1.00 84.44 83 ASN A N 1
ATOM 670 C CA . ASN A 1 83 ? 12.067 7.113 5.750 1.00 84.44 83 ASN A CA 1
ATOM 671 C C . ASN A 1 83 ? 12.796 7.929 4.668 1.00 84.44 83 ASN A C 1
ATOM 673 O O . ASN A 1 83 ? 12.907 7.476 3.526 1.00 84.44 83 ASN A O 1
ATOM 677 N N . ARG A 1 84 ? 13.355 9.098 5.015 1.00 81.38 84 ARG A N 1
ATOM 678 C CA . ARG A 1 84 ? 14.218 9.893 4.124 1.00 81.38 84 ARG A CA 1
ATOM 679 C C . ARG A 1 84 ? 15.522 9.195 3.761 1.00 81.38 84 ARG A C 1
ATOM 681 O O . ARG A 1 84 ? 16.232 9.675 2.891 1.00 81.38 84 ARG A O 1
ATOM 688 N N . LEU A 1 85 ? 15.867 8.095 4.419 1.00 83.19 85 LEU A N 1
ATOM 689 C CA . LEU A 1 85 ? 17.034 7.308 4.043 1.00 83.19 85 LEU A CA 1
ATOM 690 C C . LEU A 1 85 ? 16.799 6.517 2.738 1.00 83.19 85 LEU A C 1
ATOM 692 O O . LEU A 1 85 ? 17.752 6.208 2.033 1.00 83.19 85 LEU A O 1
ATOM 696 N N . TYR A 1 86 ? 15.538 6.248 2.374 1.00 86.19 86 TYR A N 1
ATOM 697 C CA . TYR A 1 86 ? 15.152 5.465 1.192 1.00 86.19 86 TYR A CA 1
ATOM 698 C C . TYR A 1 86 ? 14.946 6.346 -0.053 1.00 86.19 86 TYR A C 1
ATOM 700 O O . TYR A 1 86 ? 13.945 6.213 -0.755 1.00 86.19 86 TYR A O 1
ATOM 708 N N . ARG A 1 87 ? 15.853 7.294 -0.317 1.00 84.75 87 ARG A N 1
ATOM 709 C CA . ARG A 1 87 ? 15.736 8.210 -1.471 1.00 84.75 87 ARG A CA 1
ATOM 710 C C . ARG A 1 87 ? 15.827 7.471 -2.801 1.00 84.75 87 ARG A C 1
ATOM 712 O O . ARG A 1 87 ? 16.472 6.430 -2.904 1.00 84.75 87 ARG A O 1
ATOM 719 N N . ASN A 1 88 ? 15.167 8.016 -3.822 1.00 81.94 88 ASN A N 1
ATOM 720 C CA . ASN A 1 88 ? 15.131 7.403 -5.141 1.00 81.94 88 ASN A CA 1
ATOM 721 C C . ASN A 1 88 ? 16.488 7.530 -5.849 1.00 81.94 88 ASN A C 1
ATOM 723 O O . ASN A 1 88 ? 16.906 8.615 -6.248 1.00 81.94 88 ASN A O 1
ATOM 727 N N . ILE A 1 89 ? 17.154 6.400 -6.079 1.00 79.06 89 ILE A N 1
ATOM 728 C CA . ILE A 1 89 ? 18.504 6.370 -6.660 1.00 79.06 89 ILE A CA 1
ATOM 729 C C . ILE A 1 89 ? 18.518 6.808 -8.130 1.00 79.06 89 ILE A C 1
ATOM 731 O O . ILE A 1 89 ? 19.542 7.256 -8.642 1.00 79.06 89 ILE A O 1
ATOM 735 N N . MET A 1 90 ? 17.380 6.680 -8.824 1.00 70.88 90 MET A N 1
ATOM 736 C CA . MET A 1 90 ? 17.228 7.076 -10.228 1.00 70.88 90 MET A CA 1
ATOM 737 C C . MET A 1 90 ? 17.064 8.593 -10.386 1.00 70.88 90 MET A C 1
ATOM 739 O O . MET A 1 90 ? 17.054 9.094 -11.512 1.00 70.88 90 MET A O 1
ATOM 743 N N . GLU A 1 91 ? 16.875 9.331 -9.294 1.00 67.44 91 GLU A N 1
ATOM 744 C CA . GLU A 1 91 ? 16.872 10.798 -9.277 1.00 67.44 91 GLU A CA 1
ATOM 745 C C . GLU A 1 91 ? 18.263 11.363 -8.966 1.00 67.44 91 GLU A C 1
ATOM 747 O O . GLU A 1 91 ? 18.602 12.443 -9.438 1.00 67.44 91 GLU A O 1
ATOM 752 N N . GLU A 1 92 ? 19.110 10.605 -8.267 1.00 62.50 92 GLU A N 1
ATOM 753 C CA . GLU A 1 92 ? 20.400 11.084 -7.751 1.00 62.50 92 GLU A CA 1
ATOM 754 C C . GLU A 1 92 ? 21.586 10.930 -8.728 1.00 62.50 92 GLU A C 1
ATOM 756 O O . GLU A 1 92 ? 22.727 11.171 -8.350 1.00 62.50 92 GLU A O 1
ATOM 761 N N . SER A 1 93 ? 21.352 10.561 -9.997 1.00 55.09 93 SER A N 1
ATOM 762 C CA . SER A 1 93 ? 22.402 10.425 -11.036 1.00 55.09 93 SER A CA 1
ATOM 763 C C . SER A 1 93 ? 23.605 9.560 -10.617 1.00 55.09 93 SER A C 1
ATOM 765 O O . SER A 1 93 ? 24.733 9.783 -11.053 1.00 55.09 93 SER A O 1
ATOM 767 N N . ILE A 1 94 ? 23.370 8.554 -9.771 1.00 57.88 94 ILE A N 1
ATOM 768 C CA . ILE A 1 94 ? 24.420 7.688 -9.230 1.00 57.88 94 ILE A CA 1
ATOM 769 C C . ILE A 1 94 ? 25.066 6.904 -10.379 1.00 57.88 94 ILE A C 1
ATOM 771 O O . ILE A 1 94 ? 24.378 6.212 -11.138 1.00 57.88 94 ILE A O 1
ATOM 775 N N . HIS A 1 95 ? 26.395 7.002 -10.511 1.00 56.38 95 HIS A N 1
ATOM 776 C CA . HIS A 1 95 ? 27.164 6.221 -11.480 1.00 56.38 95 HIS A CA 1
ATOM 777 C C . HIS A 1 95 ? 26.893 4.724 -11.267 1.00 56.38 95 HIS A C 1
ATOM 779 O O . HIS A 1 95 ? 27.286 4.131 -10.262 1.00 56.38 95 HIS A O 1
ATOM 785 N N . LYS A 1 96 ? 26.197 4.114 -12.233 1.00 58.53 96 LYS A N 1
ATOM 786 C CA . LYS A 1 96 ? 25.622 2.757 -12.154 1.00 58.53 96 LYS A CA 1
ATOM 787 C C . LYS A 1 96 ? 26.650 1.630 -12.041 1.00 58.53 96 LYS A C 1
ATOM 789 O O . LYS A 1 96 ? 26.267 0.477 -11.878 1.00 58.53 96 LYS A O 1
ATOM 794 N N . GLU A 1 97 ? 27.934 1.938 -12.160 1.00 56.91 97 GLU A N 1
ATOM 795 C CA . GLU A 1 97 ? 28.992 0.936 -12.269 1.00 56.91 97 GLU A CA 1
ATOM 796 C C . GLU A 1 97 ? 29.309 0.254 -10.930 1.00 56.91 97 GLU A C 1
ATOM 798 O O . GLU A 1 97 ? 29.849 -0.851 -10.940 1.00 56.91 97 GLU A O 1
ATOM 803 N N . ARG A 1 98 ? 28.956 0.857 -9.778 1.00 62.47 98 ARG A N 1
ATOM 804 C CA . ARG A 1 98 ? 29.182 0.269 -8.439 1.00 62.47 98 ARG A CA 1
ATOM 805 C C . ARG A 1 98 ? 28.098 0.656 -7.427 1.00 62.47 98 ARG A C 1
ATOM 807 O O . ARG A 1 98 ? 28.343 1.432 -6.510 1.00 62.47 98 ARG A O 1
ATOM 814 N N . ILE A 1 99 ? 26.897 0.099 -7.571 1.00 78.12 99 ILE A N 1
ATOM 815 C CA . ILE A 1 99 ? 25.831 0.276 -6.575 1.00 78.12 99 ILE A CA 1
ATOM 816 C C . ILE A 1 99 ? 25.937 -0.825 -5.515 1.00 78.12 99 ILE A C 1
ATOM 818 O O . ILE A 1 99 ? 25.771 -2.007 -5.821 1.00 78.12 99 ILE A O 1
ATOM 822 N N . LYS A 1 100 ? 26.212 -0.432 -4.266 1.00 82.19 100 LYS A N 1
ATOM 823 C CA . LYS A 1 100 ? 26.186 -1.333 -3.106 1.00 82.19 100 LYS A CA 1
ATOM 824 C C . LYS A 1 100 ? 24.824 -1.275 -2.426 1.00 82.19 100 LYS A C 1
ATOM 826 O O . LYS A 1 100 ? 24.190 -0.225 -2.383 1.00 82.19 100 LYS A O 1
ATOM 831 N N . PHE A 1 101 ? 24.402 -2.389 -1.849 1.00 86.50 101 PHE A N 1
ATOM 832 C CA . PHE A 1 101 ? 23.160 -2.507 -1.099 1.00 86.50 101 PHE A CA 1
ATOM 833 C C . PHE A 1 101 ? 23.407 -3.196 0.234 1.00 86.50 101 PHE A C 1
ATOM 835 O O . PHE A 1 101 ? 24.013 -4.265 0.277 1.00 86.50 101 PHE A O 1
ATOM 842 N N . CYS A 1 102 ? 22.934 -2.589 1.319 1.00 85.25 102 CYS A N 1
ATOM 843 C CA . CYS A 1 102 ? 23.001 -3.182 2.647 1.00 85.25 102 CYS A CA 1
ATOM 844 C C . CYS A 1 102 ? 21.797 -4.095 2.881 1.00 85.25 102 CYS A C 1
ATOM 846 O O . CYS A 1 102 ? 20.668 -3.610 2.977 1.00 85.25 102 CYS A O 1
ATOM 848 N N . LEU A 1 103 ? 22.041 -5.400 3.037 1.00 82.12 103 LEU A N 1
ATOM 849 C CA . LEU A 1 103 ? 20.992 -6.398 3.276 1.00 82.12 103 LEU A CA 1
ATOM 850 C C . LEU A 1 103 ? 20.280 -6.209 4.626 1.00 82.12 103 LEU A C 1
ATOM 852 O O . LEU A 1 103 ? 19.111 -6.562 4.750 1.00 82.12 103 LEU A O 1
ATOM 856 N N . ILE A 1 104 ? 20.962 -5.626 5.620 1.00 81.44 104 ILE A N 1
ATOM 857 C CA . ILE A 1 104 ? 20.387 -5.353 6.947 1.00 81.44 104 ILE A CA 1
ATOM 858 C C . ILE A 1 104 ? 19.485 -4.121 6.899 1.00 81.44 104 ILE A C 1
ATOM 860 O O . ILE A 1 104 ? 18.328 -4.169 7.308 1.00 81.44 104 ILE A O 1
ATOM 864 N N . CYS A 1 105 ? 20.012 -3.001 6.406 1.00 81.94 105 CYS A N 1
ATOM 865 C CA . CYS A 1 105 ? 19.274 -1.741 6.411 1.00 81.94 105 CYS A CA 1
ATOM 866 C C . CYS A 1 105 ? 18.214 -1.687 5.304 1.00 81.94 105 CYS A C 1
ATOM 868 O O . CYS A 1 105 ? 17.259 -0.924 5.406 1.00 81.94 105 CYS A O 1
ATOM 870 N N . GLY A 1 106 ? 18.386 -2.461 4.231 1.00 87.44 106 GLY A N 1
ATOM 871 C CA . GLY A 1 106 ? 17.544 -2.378 3.045 1.00 87.44 106 GLY A CA 1
ATOM 872 C C . GLY A 1 106 ? 17.809 -1.123 2.209 1.00 87.44 106 GLY A C 1
ATOM 873 O O . GLY A 1 106 ? 16.877 -0.593 1.607 1.00 87.44 106 GLY A O 1
ATOM 874 N N . VAL A 1 107 ? 19.048 -0.620 2.213 1.00 86.38 107 VAL A N 1
ATOM 875 C CA . VAL A 1 107 ? 19.412 0.706 1.681 1.00 86.38 107 VAL A CA 1
ATOM 876 C C . VAL A 1 107 ? 20.450 0.585 0.583 1.00 86.38 107 VAL A C 1
ATOM 878 O O . VAL A 1 107 ? 21.443 -0.130 0.738 1.00 86.38 107 VAL A O 1
ATOM 881 N N . VAL A 1 108 ? 20.235 1.313 -0.508 1.00 84.44 108 VAL A N 1
ATOM 882 C CA . VAL A 1 108 ? 21.233 1.521 -1.550 1.00 84.44 108 VAL A CA 1
ATOM 883 C C . VAL A 1 108 ? 22.244 2.552 -1.066 1.00 84.44 108 VAL A C 1
ATOM 885 O O . VAL A 1 108 ? 21.875 3.643 -0.646 1.00 84.44 108 VAL A O 1
ATOM 888 N N . ILE A 1 109 ? 23.525 2.206 -1.135 1.00 75.81 109 ILE A N 1
ATOM 889 C CA . ILE A 1 109 ? 24.631 3.052 -0.696 1.00 75.81 109 ILE A CA 1
ATOM 890 C C . ILE A 1 109 ? 25.306 3.622 -1.949 1.00 75.81 109 ILE A C 1
ATOM 892 O O . ILE A 1 109 ? 25.999 2.878 -2.658 1.00 75.81 109 ILE A O 1
ATOM 896 N N . PRO A 1 110 ? 25.140 4.927 -2.235 1.00 59.25 110 PRO A N 1
ATOM 897 C CA . PRO A 1 110 ? 25.918 5.619 -3.246 1.00 59.25 110 PRO A CA 1
ATOM 898 C C . PRO A 1 110 ? 27.330 5.837 -2.690 1.00 59.25 110 PRO A C 1
ATOM 900 O O . PRO A 1 110 ? 27.640 6.847 -2.076 1.00 59.25 110 PRO A O 1
ATOM 903 N N . ASN A 1 111 ? 28.176 4.830 -2.861 1.00 53.34 111 ASN A N 1
ATOM 904 C CA . ASN A 1 111 ? 29.622 4.835 -2.641 1.00 53.34 111 ASN A CA 1
ATOM 905 C C . ASN A 1 111 ? 30.216 5.129 -1.251 1.00 53.34 111 ASN A C 1
ATOM 907 O O . ASN A 1 111 ? 31.316 4.630 -1.034 1.00 53.34 111 ASN A O 1
ATOM 911 N N . GLU A 1 112 ? 29.563 5.768 -0.279 1.00 51.81 112 GLU A N 1
ATOM 912 C CA . GLU A 1 112 ? 30.197 6.043 1.027 1.00 51.81 112 GLU A CA 1
ATOM 913 C C . GLU A 1 112 ? 29.249 5.819 2.220 1.00 51.81 112 GLU A C 1
ATOM 915 O O . GLU A 1 112 ? 28.234 6.488 2.370 1.00 51.81 112 GLU A O 1
ATOM 920 N N . LEU A 1 113 ? 29.642 4.844 3.056 1.00 51.06 113 LEU A N 1
ATOM 921 C CA . LEU A 1 113 ? 29.245 4.573 4.446 1.00 51.06 113 LEU A CA 1
ATOM 922 C C . LEU A 1 113 ? 27.736 4.397 4.726 1.00 51.06 113 LEU A C 1
ATOM 924 O O . LEU A 1 113 ? 26.961 5.346 4.807 1.00 51.06 113 LEU A O 1
ATOM 928 N N . CYS A 1 114 ? 27.329 3.162 5.052 1.00 52.03 114 CYS A N 1
ATOM 929 C CA . CYS A 1 114 ? 26.244 3.014 6.023 1.00 52.03 114 CYS A CA 1
ATOM 930 C C . CYS A 1 114 ? 26.694 3.744 7.295 1.00 52.03 114 CYS A C 1
ATOM 932 O O . CYS A 1 114 ? 27.852 3.607 7.689 1.00 52.03 114 CYS A O 1
ATOM 934 N N . ALA A 1 115 ? 25.801 4.508 7.933 1.00 53.00 115 ALA A N 1
ATOM 935 C CA . ALA A 1 115 ? 26.110 5.224 9.177 1.00 53.00 115 ALA A CA 1
ATOM 936 C C . ALA A 1 115 ? 26.680 4.300 10.273 1.00 53.00 115 ALA A C 1
ATOM 938 O O . ALA A 1 115 ? 27.304 4.774 11.219 1.00 53.00 115 ALA A O 1
ATOM 939 N N . ASP A 1 116 ? 26.489 2.989 10.114 1.00 56.97 116 ASP A N 1
ATOM 940 C CA . ASP A 1 116 ? 27.116 1.955 10.907 1.00 56.97 116 ASP A CA 1
ATOM 941 C C . ASP A 1 116 ? 28.116 1.132 10.067 1.00 56.97 116 ASP A C 1
ATOM 943 O O . ASP A 1 116 ? 27.742 0.333 9.201 1.00 56.97 116 ASP A O 1
ATOM 947 N N . ASN A 1 117 ? 29.413 1.310 10.340 1.00 60.12 117 ASN A N 1
ATOM 948 C CA . ASN A 1 117 ? 30.493 0.524 9.732 1.00 60.12 117 ASN A CA 1
ATOM 949 C C . ASN A 1 117 ? 30.391 -0.980 10.051 1.00 60.12 117 ASN A C 1
ATOM 951 O O . ASN A 1 117 ? 31.041 -1.788 9.378 1.00 60.12 117 ASN A O 1
ATOM 955 N N . SER A 1 118 ? 29.562 -1.368 11.031 1.00 66.62 118 SER A N 1
ATOM 956 C CA . SER A 1 118 ? 29.324 -2.761 11.424 1.00 66.62 118 SER A CA 1
ATOM 957 C C . SER A 1 118 ? 28.675 -3.608 10.320 1.00 66.62 118 SER A C 1
ATOM 959 O O . SER A 1 118 ? 28.848 -4.826 10.291 1.00 66.62 118 SER A O 1
ATOM 961 N N . HIS A 1 119 ? 27.979 -2.984 9.363 1.00 72.00 119 HIS A N 1
ATOM 962 C CA . HIS A 1 119 ? 27.224 -3.692 8.326 1.00 72.00 119 HIS A CA 1
ATOM 963 C C . HIS A 1 119 ? 28.024 -3.994 7.051 1.00 72.00 119 HIS A C 1
ATOM 965 O O . HIS A 1 119 ? 27.480 -4.572 6.111 1.00 72.00 119 HIS A O 1
ATOM 971 N N . THR A 1 120 ? 29.314 -3.650 6.999 1.00 66.88 120 THR A N 1
ATOM 972 C CA . THR A 1 120 ? 30.137 -3.762 5.778 1.00 66.88 120 THR A CA 1
ATOM 973 C C . THR A 1 120 ? 30.213 -5.189 5.217 1.00 66.88 120 THR A C 1
ATOM 975 O O . THR A 1 120 ? 30.247 -5.369 4.001 1.00 66.88 120 THR A O 1
ATOM 978 N N . ALA A 1 121 ? 30.170 -6.210 6.080 1.00 67.12 121 ALA A N 1
ATOM 979 C CA . ALA A 1 121 ? 30.154 -7.620 5.674 1.00 67.12 121 ALA A CA 1
ATOM 980 C C . ALA A 1 121 ? 28.823 -8.076 5.035 1.00 67.12 121 ALA A C 1
ATOM 982 O O . ALA A 1 121 ? 28.749 -9.174 4.498 1.00 67.12 121 ALA A O 1
ATOM 983 N N . GLN A 1 122 ? 27.778 -7.247 5.097 1.00 78.75 122 GLN A N 1
ATOM 984 C CA . GLN A 1 122 ? 26.416 -7.548 4.635 1.00 78.75 122 GLN A CA 1
ATOM 985 C C . GLN A 1 122 ? 26.039 -6.729 3.394 1.00 78.75 122 GLN A C 1
ATOM 987 O O . GLN A 1 122 ? 24.859 -6.535 3.084 1.00 78.75 122 GLN A O 1
ATOM 992 N N . TYR A 1 123 ? 27.047 -6.201 2.698 1.00 82.12 123 TYR A N 1
ATOM 993 C CA . TYR A 1 123 ? 26.860 -5.492 1.444 1.00 82.12 123 TYR A CA 1
ATOM 994 C C . TYR A 1 123 ? 26.879 -6.458 0.269 1.00 82.12 123 TYR A C 1
ATOM 996 O O . TYR A 1 123 ? 27.754 -7.314 0.162 1.00 82.12 123 TYR A O 1
ATOM 1004 N N . THR A 1 124 ? 25.947 -6.256 -0.655 1.00 84.62 124 THR A N 1
ATOM 1005 C CA . THR A 1 124 ? 25.954 -6.901 -1.966 1.00 84.62 124 THR A CA 1
ATOM 1006 C C . THR A 1 124 ? 26.028 -5.852 -3.069 1.00 84.62 124 THR A C 1
ATOM 1008 O O . THR A 1 124 ? 25.596 -4.711 -2.889 1.00 84.62 124 THR A O 1
ATOM 1011 N N . SER A 1 125 ? 26.594 -6.227 -4.210 1.00 84.50 125 SER A N 1
ATOM 1012 C CA . SER A 1 125 ? 26.572 -5.397 -5.413 1.00 84.50 125 SER A CA 1
ATOM 1013 C C . SER A 1 125 ? 25.290 -5.679 -6.184 1.00 84.50 125 SER A C 1
ATOM 1015 O O . SER A 1 125 ? 24.968 -6.840 -6.428 1.00 84.50 125 SER A O 1
ATOM 1017 N N . LEU A 1 126 ? 24.576 -4.632 -6.593 1.00 84.94 126 LEU A N 1
ATOM 1018 C CA . LEU A 1 126 ? 23.369 -4.770 -7.407 1.00 84.94 126 LEU A CA 1
ATOM 1019 C C . LEU A 1 126 ? 23.695 -4.573 -8.888 1.00 84.94 126 LEU A C 1
ATOM 1021 O O . LEU A 1 126 ? 24.310 -3.578 -9.277 1.00 84.94 126 LEU A O 1
ATOM 1025 N N . SER A 1 127 ? 23.244 -5.503 -9.726 1.00 85.25 127 SER A N 1
ATOM 1026 C CA . SER A 1 127 ? 23.274 -5.347 -11.178 1.00 85.25 127 SER A CA 1
ATOM 1027 C C . SER A 1 127 ? 22.183 -4.384 -11.651 1.00 85.25 127 SER A C 1
ATOM 1029 O O . SER A 1 127 ? 21.193 -4.131 -10.965 1.00 85.25 127 SER A O 1
ATOM 1031 N N . ALA A 1 128 ? 22.288 -3.907 -12.893 1.00 83.69 128 ALA A N 1
ATOM 1032 C CA . ALA A 1 128 ? 21.220 -3.118 -13.507 1.00 83.69 128 ALA A CA 1
ATOM 1033 C C . ALA A 1 128 ? 19.876 -3.871 -13.577 1.00 83.69 128 ALA A C 1
ATOM 1035 O O . ALA A 1 128 ? 18.825 -3.233 -13.638 1.00 83.69 128 ALA A O 1
ATOM 1036 N N . THR A 1 129 ? 19.901 -5.208 -13.610 1.00 87.25 129 THR A N 1
ATOM 1037 C CA . THR A 1 129 ? 18.691 -6.037 -13.566 1.00 87.25 129 THR A CA 1
ATOM 1038 C C . THR A 1 129 ? 18.092 -6.055 -12.170 1.00 87.25 129 THR A C 1
ATOM 1040 O O . THR A 1 129 ? 16.883 -5.897 -12.057 1.00 87.25 129 THR A O 1
ATOM 1043 N N . ASP A 1 130 ? 18.905 -6.154 -11.121 1.00 88.44 130 ASP A N 1
ATOM 1044 C CA . ASP A 1 130 ? 18.409 -6.146 -9.741 1.00 88.44 130 ASP A CA 1
ATOM 1045 C C . ASP A 1 130 ? 17.671 -4.841 -9.442 1.00 88.44 130 ASP A C 1
ATOM 1047 O O . ASP A 1 130 ? 16.544 -4.863 -8.964 1.00 88.44 130 ASP A O 1
ATOM 1051 N N . LEU A 1 131 ? 18.217 -3.698 -9.865 1.00 88.12 131 LEU A N 1
ATOM 1052 C CA . LEU A 1 131 ? 17.567 -2.391 -9.685 1.00 88.12 131 LEU A CA 1
ATOM 1053 C C . LEU A 1 131 ? 16.192 -2.269 -10.363 1.00 88.12 131 LEU A C 1
ATOM 1055 O O . LEU A 1 131 ? 15.424 -1.375 -10.018 1.00 88.12 131 LEU A O 1
ATOM 1059 N N . ARG A 1 132 ? 15.894 -3.127 -11.346 1.00 90.06 132 ARG A N 1
ATOM 1060 C CA . ARG A 1 132 ? 14.579 -3.212 -12.000 1.00 90.06 132 ARG A CA 1
ATOM 1061 C C . ARG A 1 132 ? 13.628 -4.177 -11.297 1.00 90.06 132 ARG A C 1
ATOM 1063 O O . ARG A 1 132 ? 12.426 -4.069 -11.506 1.00 90.06 132 ARG A O 1
ATOM 1070 N N . TYR A 1 133 ? 14.155 -5.112 -10.512 1.00 91.69 133 TYR A N 1
ATOM 1071 C CA . TYR A 1 133 ? 13.393 -6.175 -9.862 1.00 91.69 133 TYR A CA 1
ATOM 1072 C C . TYR A 1 133 ? 13.722 -6.290 -8.360 1.00 91.69 133 TYR A C 1
ATOM 1074 O O . TYR A 1 133 ? 14.175 -7.352 -7.916 1.00 91.69 133 TYR A O 1
ATOM 1082 N N . PRO A 1 134 ? 13.539 -5.217 -7.563 1.00 91.50 134 PRO A N 1
ATOM 1083 C CA . PRO A 1 134 ? 13.888 -5.221 -6.144 1.00 91.50 134 PRO A CA 1
ATOM 1084 C C . PRO A 1 134 ? 13.138 -6.272 -5.325 1.00 91.50 134 PRO A C 1
ATOM 1086 O O . PRO A 1 134 ? 13.700 -6.789 -4.358 1.00 91.50 134 PRO A O 1
ATOM 1089 N N . SER A 1 135 ? 11.933 -6.674 -5.740 1.00 89.69 135 SER A N 1
ATOM 1090 C CA . SER A 1 135 ? 11.200 -7.780 -5.118 1.00 89.69 135 SER A CA 1
ATOM 1091 C C . SER A 1 135 ? 11.998 -9.091 -5.045 1.00 89.69 135 SER A C 1
ATOM 1093 O O . SER A 1 135 ? 11.751 -9.900 -4.162 1.00 89.69 135 SER A O 1
ATOM 1095 N N . ARG A 1 136 ? 12.998 -9.309 -5.912 1.00 86.94 136 ARG A N 1
ATOM 1096 C CA . ARG A 1 136 ? 13.786 -10.557 -5.938 1.00 86.94 136 ARG A CA 1
ATOM 1097 C C . ARG A 1 136 ? 14.831 -10.673 -4.833 1.00 86.94 136 ARG A C 1
ATOM 1099 O O . ARG A 1 136 ? 15.253 -11.787 -4.536 1.00 86.94 136 ARG A O 1
ATOM 1106 N N . PHE A 1 137 ? 15.290 -9.553 -4.276 1.00 85.38 137 PHE A N 1
ATOM 1107 C CA . PHE A 1 137 ? 16.373 -9.547 -3.284 1.00 85.38 137 PHE A CA 1
AT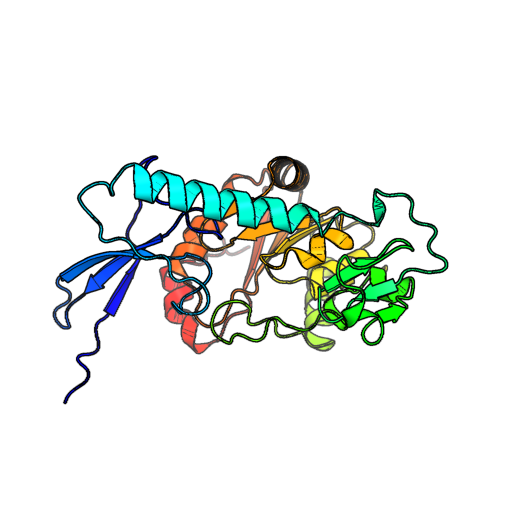OM 1108 C C . PHE A 1 137 ? 16.020 -8.809 -1.993 1.00 85.38 137 PHE A C 1
ATOM 1110 O O . PHE A 1 137 ? 16.696 -9.005 -0.982 1.00 85.38 137 PHE A O 1
ATOM 1117 N N . LEU A 1 138 ? 14.989 -7.957 -1.994 1.00 86.81 138 LEU A N 1
ATOM 1118 C CA . LEU A 1 138 ? 14.478 -7.385 -0.757 1.00 86.81 138 LEU A CA 1
ATOM 1119 C C . LEU A 1 138 ? 13.892 -8.508 0.090 1.00 86.81 138 LEU A C 1
ATOM 1121 O O . LEU A 1 138 ? 12.907 -9.142 -0.277 1.00 86.81 138 LEU A O 1
ATOM 1125 N N . THR A 1 139 ? 14.504 -8.738 1.248 1.00 77.88 139 THR A N 1
ATOM 1126 C CA . THR A 1 139 ? 14.005 -9.712 2.212 1.00 77.88 139 THR A CA 1
ATOM 1127 C C . THR A 1 139 ? 12.581 -9.333 2.620 1.00 77.88 139 THR A C 1
ATOM 1129 O O . THR A 1 139 ? 12.353 -8.174 3.006 1.00 77.88 139 THR A O 1
ATOM 1132 N N . PRO A 1 140 ? 11.609 -10.260 2.548 1.00 71.81 140 PRO A N 1
ATOM 1133 C CA . PRO A 1 140 ? 10.275 -10.008 3.067 1.00 71.81 140 PRO A CA 1
ATOM 1134 C C . PRO A 1 140 ? 10.373 -9.575 4.529 1.00 71.81 140 PRO A C 1
ATOM 1136 O O . PRO A 1 140 ? 11.140 -10.142 5.310 1.00 71.81 140 PRO A O 1
ATOM 1139 N N . LYS A 1 141 ? 9.610 -8.553 4.926 1.00 68.06 141 LYS A N 1
ATOM 1140 C CA . LYS A 1 141 ? 9.478 -8.213 6.348 1.00 68.06 141 LYS A CA 1
ATOM 1141 C C . LYS A 1 141 ? 8.605 -9.286 6.991 1.00 68.06 141 LYS A C 1
ATOM 1143 O O . LYS A 1 141 ? 7.399 -9.098 7.111 1.00 68.06 141 LYS A O 1
ATOM 1148 N N . GLU A 1 142 ? 9.198 -10.419 7.358 1.00 50.31 142 GLU A N 1
ATOM 1149 C CA . GLU A 1 142 ? 8.498 -11.544 7.977 1.00 50.31 142 GLU A CA 1
ATOM 1150 C C . GLU A 1 142 ? 7.946 -11.158 9.357 1.00 50.31 142 GLU A C 1
ATOM 1152 O O . GLU A 1 142 ? 8.512 -11.417 10.418 1.00 50.31 142 GLU A O 1
ATOM 1157 N N . SER A 1 143 ? 6.768 -10.545 9.358 1.00 50.69 143 SER A N 1
ATOM 1158 C CA . SER A 1 143 ? 5.811 -10.722 10.431 1.00 50.69 143 SER A CA 1
ATOM 1159 C C . SER A 1 143 ? 4.481 -11.106 9.785 1.00 50.69 143 SER A C 1
ATOM 1161 O O . SER A 1 143 ? 3.872 -10.342 9.035 1.00 50.69 143 SER A O 1
ATOM 1163 N N . ASN A 1 144 ? 4.022 -12.328 10.073 1.00 44.78 144 ASN A N 1
ATOM 1164 C CA . ASN A 1 144 ? 2.807 -12.957 9.520 1.00 44.78 144 ASN A CA 1
ATOM 1165 C C . ASN A 1 144 ? 1.494 -12.167 9.756 1.00 44.78 144 ASN A C 1
ATOM 1167 O O . ASN A 1 144 ? 0.410 -12.709 9.578 1.00 44.78 144 ASN A O 1
ATOM 1171 N N . ALA A 1 145 ? 1.550 -10.928 10.253 1.00 48.97 145 ALA A N 1
ATOM 1172 C CA . ALA A 1 145 ? 0.400 -10.127 10.652 1.00 48.97 145 ALA A CA 1
ATOM 1173 C C . ALA A 1 145 ? 0.268 -8.775 9.929 1.00 48.97 145 ALA A C 1
ATOM 1175 O O . ALA A 1 145 ? -0.752 -8.122 10.139 1.00 48.97 145 ALA A O 1
ATOM 1176 N N . SER A 1 146 ? 1.245 -8.343 9.121 1.00 46.44 146 SER A N 1
ATOM 1177 C CA . SER A 1 146 ? 1.201 -7.009 8.490 1.00 46.44 146 SER A CA 1
ATOM 1178 C C . SER A 1 146 ? 1.847 -6.902 7.110 1.00 46.44 146 SER A C 1
ATOM 1180 O O . SER A 1 146 ? 1.390 -6.088 6.320 1.00 46.44 146 SER A O 1
ATOM 1182 N N . ASN A 1 147 ? 2.867 -7.710 6.797 1.00 49.06 147 ASN A N 1
ATOM 1183 C CA . ASN A 1 147 ? 3.579 -7.665 5.512 1.00 49.06 147 ASN A CA 1
ATOM 1184 C C . ASN A 1 147 ? 3.739 -9.080 4.944 1.00 49.06 147 ASN A C 1
ATOM 1186 O O . ASN A 1 147 ? 4.848 -9.586 4.788 1.00 49.06 147 ASN A O 1
ATOM 1190 N N . ALA A 1 148 ? 2.619 -9.754 4.697 1.00 47.66 148 ALA A N 1
ATOM 1191 C CA . ALA A 1 148 ? 2.612 -11.064 4.058 1.00 47.66 148 ALA A CA 1
ATOM 1192 C C . ALA A 1 148 ? 2.938 -10.916 2.561 1.00 47.66 148 ALA A C 1
ATOM 1194 O O . ALA A 1 148 ? 2.054 -11.010 1.722 1.00 47.66 148 ALA A O 1
ATOM 1195 N N . GLN A 1 149 ? 4.193 -10.613 2.236 1.00 53.62 149 GLN A N 1
ATOM 1196 C CA . GLN A 1 149 ? 4.660 -10.486 0.861 1.00 53.62 149 GLN A CA 1
ATOM 1197 C C . GLN A 1 149 ? 4.949 -11.887 0.314 1.00 53.62 149 GLN A C 1
ATOM 1199 O O . GLN A 1 149 ? 6.062 -12.395 0.438 1.00 53.62 149 GLN A O 1
ATOM 1204 N N . TYR A 1 150 ? 3.930 -12.537 -0.242 1.00 62.19 150 TYR A N 1
ATOM 1205 C CA . TYR A 1 150 ? 4.124 -13.749 -1.032 1.00 62.19 150 TYR A CA 1
ATOM 1206 C C . TYR A 1 150 ? 4.451 -13.332 -2.460 1.00 62.19 150 TYR A C 1
ATOM 1208 O O . TYR A 1 150 ? 3.750 -12.528 -3.069 1.00 62.19 150 TYR A O 1
ATOM 1216 N N . PHE A 1 151 ? 5.541 -13.858 -3.011 1.00 73.06 151 PHE A N 1
ATOM 1217 C CA . PHE A 1 151 ? 5.867 -13.583 -4.403 1.00 73.06 151 PHE A CA 1
ATOM 1218 C C . PHE A 1 151 ? 4.963 -14.405 -5.320 1.00 73.06 151 PHE A C 1
ATOM 1220 O O . PHE A 1 151 ? 4.858 -15.624 -5.177 1.00 73.06 151 PHE A O 1
ATOM 1227 N N . PHE A 1 152 ? 4.331 -13.736 -6.283 1.00 85.62 152 PHE A N 1
ATOM 1228 C CA . PHE A 1 152 ? 3.587 -14.397 -7.352 1.00 85.62 152 PHE A CA 1
ATOM 1229 C C . PHE A 1 152 ? 4.483 -15.354 -8.144 1.00 85.62 152 PHE A C 1
ATOM 1231 O O . PHE A 1 152 ? 5.624 -15.021 -8.477 1.00 85.62 152 PHE A O 1
ATOM 1238 N N . SER A 1 153 ? 3.948 -16.531 -8.480 1.00 88.75 153 SER A N 1
ATOM 1239 C CA . SER A 1 153 ? 4.617 -17.459 -9.393 1.00 88.75 153 SER A CA 1
ATOM 1240 C C . SER A 1 153 ? 4.687 -16.879 -10.809 1.00 88.75 153 SER A C 1
ATOM 1242 O O . SER A 1 153 ? 3.918 -15.984 -11.171 1.00 88.75 153 SER A O 1
ATOM 1244 N N . ALA A 1 154 ? 5.588 -17.421 -11.632 1.00 88.12 154 ALA A N 1
ATOM 1245 C CA . ALA A 1 154 ? 5.694 -17.039 -13.040 1.00 88.12 154 ALA A CA 1
ATOM 1246 C C . ALA A 1 154 ? 4.354 -17.201 -13.782 1.00 88.12 154 ALA A C 1
ATOM 1248 O O . ALA A 1 154 ? 3.956 -16.294 -14.507 1.00 88.12 154 ALA A O 1
ATOM 1249 N N . ASP A 1 155 ? 3.614 -18.280 -13.509 1.00 92.38 155 ASP A N 1
ATOM 1250 C CA . ASP A 1 155 ? 2.313 -18.546 -14.134 1.00 92.38 155 ASP A CA 1
ATOM 1251 C C . ASP A 1 155 ? 1.277 -17.461 -13.812 1.00 92.38 155 ASP A C 1
ATOM 1253 O O . ASP A 1 155 ? 0.536 -17.017 -14.690 1.00 92.38 155 ASP A O 1
ATOM 1257 N N . VAL A 1 156 ? 1.240 -16.988 -12.560 1.00 92.69 156 VAL A N 1
ATOM 1258 C CA . VAL A 1 156 ? 0.328 -15.907 -12.156 1.00 92.69 156 VAL A CA 1
ATOM 1259 C C . VAL A 1 156 ? 0.719 -14.597 -12.836 1.00 92.69 156 VAL A C 1
ATOM 1261 O O . VAL A 1 156 ? -0.146 -13.870 -13.326 1.00 92.69 156 VAL A O 1
ATOM 1264 N N . ILE A 1 157 ? 2.018 -14.307 -12.922 1.00 92.25 157 ILE A N 1
ATOM 1265 C CA . ILE A 1 157 ? 2.514 -13.135 -13.645 1.00 92.25 157 ILE A CA 1
ATOM 1266 C C . ILE A 1 157 ? 2.133 -13.205 -15.131 1.00 92.25 157 ILE A C 1
ATOM 1268 O O . ILE A 1 157 ? 1.652 -12.210 -15.674 1.00 92.25 157 ILE A O 1
ATOM 1272 N N . ASP A 1 158 ? 2.284 -14.357 -15.786 1.00 91.44 158 ASP A N 1
ATOM 1273 C CA . ASP A 1 158 ? 1.926 -14.530 -17.197 1.00 91.44 158 ASP A CA 1
ATOM 1274 C C . ASP A 1 158 ? 0.411 -14.454 -17.438 1.00 91.44 158 ASP A C 1
ATOM 1276 O O . ASP A 1 158 ? -0.022 -13.849 -18.425 1.00 91.44 158 ASP A O 1
ATOM 1280 N N . PHE A 1 159 ? -0.408 -14.973 -16.519 1.00 95.12 159 PHE A N 1
ATOM 1281 C CA . PHE A 1 159 ? -1.862 -14.796 -16.546 1.00 95.12 159 PHE A CA 1
ATOM 1282 C C . PHE A 1 159 ? -2.254 -13.312 -16.488 1.00 95.12 159 PHE A C 1
ATOM 1284 O O . PHE A 1 159 ? -3.033 -12.837 -17.319 1.00 95.12 159 PHE A O 1
ATOM 1291 N N . ILE A 1 160 ? -1.682 -12.553 -15.548 1.00 95.94 160 ILE A N 1
ATOM 1292 C CA . ILE A 1 160 ? -1.940 -11.111 -15.411 1.00 95.94 160 ILE A CA 1
ATOM 1293 C C . ILE A 1 160 ? -1.466 -10.367 -16.658 1.00 95.94 160 ILE A C 1
ATOM 1295 O O . ILE A 1 160 ? -2.193 -9.540 -17.202 1.00 95.94 160 ILE A O 1
ATOM 1299 N N . SER A 1 161 ? -0.270 -10.696 -17.143 1.00 94.62 161 SER A N 1
ATOM 1300 C CA . SER A 1 161 ? 0.319 -10.131 -18.357 1.00 94.62 161 SER A CA 1
ATOM 1301 C C . SER A 1 161 ? -0.610 -10.329 -19.562 1.00 94.62 161 SER A C 1
ATOM 1303 O O . SER A 1 161 ? -0.932 -9.372 -20.265 1.00 94.62 161 SER A O 1
ATOM 1305 N N . SER A 1 162 ? -1.132 -11.543 -19.742 1.00 95.12 162 SER A N 1
ATOM 1306 C CA . SER A 1 162 ? -2.081 -11.874 -20.812 1.00 95.12 162 SER A CA 1
ATOM 1307 C C . SER A 1 162 ? -3.416 -11.146 -20.643 1.00 95.12 162 SER A C 1
ATOM 1309 O O . SER A 1 162 ? -3.978 -10.648 -21.619 1.00 95.12 162 SER A O 1
ATOM 1311 N N . THR A 1 163 ? -3.901 -11.027 -19.405 1.00 95.81 163 THR A N 1
ATOM 1312 C CA . THR A 1 163 ? -5.131 -10.296 -19.066 1.00 95.81 163 THR A CA 1
ATOM 1313 C C . THR A 1 163 ? -5.009 -8.814 -19.421 1.00 95.81 163 THR A C 1
ATOM 1315 O O . THR A 1 163 ? -5.918 -8.260 -20.038 1.00 95.81 163 THR A O 1
ATOM 1318 N N . ILE A 1 164 ? -3.867 -8.188 -19.108 1.00 96.00 164 ILE A N 1
ATOM 1319 C CA . ILE A 1 164 ? -3.579 -6.786 -19.444 1.00 96.00 164 ILE A CA 1
ATOM 1320 C C . ILE A 1 164 ? -3.681 -6.547 -20.949 1.00 96.00 164 ILE A C 1
ATOM 1322 O O . ILE A 1 164 ? -4.374 -5.625 -21.382 1.00 96.00 164 ILE A O 1
ATOM 1326 N N . SER A 1 165 ? -3.034 -7.402 -21.745 1.00 94.69 165 SER A N 1
ATOM 1327 C CA . SER A 1 165 ? -3.054 -7.282 -23.204 1.00 94.69 165 SER A CA 1
ATOM 1328 C C . SER A 1 165 ? -4.436 -7.551 -23.799 1.00 94.69 165 SER A C 1
ATOM 1330 O O . SER A 1 165 ? -4.874 -6.797 -24.663 1.00 94.69 165 SER A O 1
ATOM 1332 N N . THR A 1 166 ? -5.121 -8.598 -23.332 1.00 95.62 166 THR A N 1
ATOM 1333 C CA . THR A 1 166 ? -6.410 -9.053 -23.886 1.00 95.62 166 THR A CA 1
ATOM 1334 C C . THR A 1 166 ? -7.536 -8.063 -23.609 1.00 95.62 166 THR A C 1
ATOM 1336 O O . THR A 1 166 ? -8.381 -7.833 -24.467 1.00 95.62 166 THR A O 1
ATOM 1339 N N . LEU A 1 167 ? -7.545 -7.462 -22.418 1.00 94.94 167 LEU A N 1
ATOM 1340 C CA . LEU A 1 167 ? -8.562 -6.489 -22.015 1.00 94.94 167 LEU A CA 1
ATOM 1341 C C . LEU A 1 167 ? -8.162 -5.039 -22.326 1.00 94.94 167 LEU A C 1
ATOM 1343 O O . LEU A 1 167 ? -8.907 -4.116 -22.005 1.00 94.94 167 LEU A O 1
ATOM 1347 N N . HIS A 1 168 ? -7.012 -4.840 -22.979 1.00 94.62 168 HIS A N 1
ATOM 1348 C CA . HIS A 1 168 ? -6.525 -3.545 -23.457 1.00 94.62 168 HIS A CA 1
ATOM 1349 C C . HIS A 1 168 ? -6.454 -2.454 -22.371 1.00 94.62 168 HIS A C 1
ATOM 1351 O O . HIS A 1 168 ? -6.780 -1.291 -22.626 1.00 94.62 168 HIS A O 1
ATOM 1357 N N . PHE A 1 169 ? -6.006 -2.816 -21.163 1.00 95.50 169 PHE A N 1
ATOM 1358 C CA . PHE A 1 169 ? -5.775 -1.839 -20.095 1.00 95.50 169 PHE A CA 1
ATOM 1359 C C . PHE A 1 169 ? -4.623 -0.895 -20.466 1.00 95.50 169 PHE A C 1
ATOM 1361 O O . PHE A 1 169 ? -3.560 -1.345 -20.894 1.00 95.50 169 PHE A O 1
ATOM 1368 N N . ASP A 1 170 ? -4.814 0.415 -20.278 1.00 95.00 170 ASP A N 1
ATOM 1369 C CA . ASP A 1 170 ? -3.778 1.428 -20.529 1.00 95.00 170 ASP A CA 1
ATOM 1370 C C . ASP A 1 170 ? -3.048 1.853 -19.249 1.00 95.00 170 ASP A C 1
ATOM 1372 O O . ASP A 1 170 ? -1.906 2.320 -19.312 1.00 95.00 170 ASP A O 1
ATOM 1376 N N . LYS A 1 171 ? -3.669 1.637 -18.082 1.00 97.25 171 LYS A N 1
ATOM 1377 C CA . LYS A 1 171 ? -3.050 1.854 -16.772 1.00 97.25 171 LYS A CA 1
ATOM 1378 C C . LYS A 1 171 ? -3.262 0.675 -15.829 1.00 97.25 171 LYS A C 1
ATOM 1380 O O . LYS A 1 171 ? -4.341 0.086 -15.786 1.00 97.25 171 LYS A O 1
ATOM 1385 N N . VAL A 1 172 ? -2.242 0.377 -15.023 1.00 98.00 172 VAL A N 1
ATOM 1386 C CA . VAL A 1 172 ? -2.294 -0.643 -13.967 1.00 98.00 172 VAL A CA 1
ATOM 1387 C C . VAL A 1 172 ? -1.812 -0.072 -12.634 1.00 98.00 172 VAL A C 1
ATOM 1389 O O . VAL A 1 172 ? -0.621 0.194 -12.452 1.00 98.00 172 VAL A O 1
ATOM 1392 N N . LEU A 1 173 ? -2.732 0.084 -11.683 1.00 98.44 173 LEU A N 1
ATOM 1393 C CA . LEU A 1 173 ? -2.418 0.448 -10.303 1.00 98.44 173 LEU A CA 1
ATOM 1394 C C . LEU A 1 173 ? -2.118 -0.819 -9.497 1.00 98.44 173 LEU A C 1
ATOM 1396 O O . LEU A 1 173 ? -2.989 -1.668 -9.324 1.00 98.44 173 LEU A O 1
ATOM 1400 N N . CYS A 1 174 ? -0.894 -0.935 -8.997 1.00 98.31 174 CYS A N 1
ATOM 1401 C CA . CYS A 1 174 ? -0.438 -2.038 -8.156 1.00 98.31 174 CYS A CA 1
ATOM 1402 C C . CYS A 1 174 ? -0.522 -1.626 -6.681 1.00 98.31 174 CYS A C 1
ATOM 1404 O O . CYS A 1 174 ? 0.100 -0.640 -6.296 1.00 98.31 174 CYS A O 1
ATOM 1406 N N . ILE A 1 175 ? -1.262 -2.364 -5.853 1.00 97.44 175 ILE A N 1
ATOM 1407 C CA . ILE A 1 175 ? -1.414 -2.105 -4.413 1.00 97.44 175 ILE A CA 1
ATOM 1408 C C . ILE A 1 175 ? -0.896 -3.317 -3.638 1.00 97.44 175 ILE A C 1
ATOM 1410 O O . ILE A 1 175 ? -1.555 -4.354 -3.594 1.00 97.44 175 ILE A O 1
ATOM 1414 N N . GLY A 1 176 ? 0.285 -3.189 -3.033 1.00 94.31 176 GLY A N 1
ATOM 1415 C CA . GLY A 1 176 ? 0.964 -4.307 -2.367 1.00 94.31 176 GLY A CA 1
ATOM 1416 C C . GLY A 1 176 ? 1.513 -5.368 -3.328 1.00 94.31 176 GLY A C 1
ATOM 1417 O O . GLY A 1 176 ? 1.830 -6.472 -2.904 1.00 94.31 176 GLY A O 1
ATOM 1418 N N . THR A 1 177 ? 1.624 -5.065 -4.628 1.00 95.19 177 THR A N 1
ATOM 1419 C CA . THR A 1 177 ? 2.042 -6.028 -5.664 1.00 95.19 177 THR A CA 1
ATOM 1420 C C . THR A 1 177 ? 3.291 -5.580 -6.437 1.00 95.19 177 THR A C 1
ATOM 1422 O O . THR A 1 177 ? 3.224 -5.349 -7.652 1.00 95.19 177 THR A O 1
ATOM 1425 N N . PRO A 1 178 ? 4.452 -5.442 -5.772 1.00 94.25 178 PRO A N 1
ATOM 1426 C CA . PRO A 1 178 ? 5.661 -4.894 -6.387 1.00 94.25 178 PRO A CA 1
ATOM 1427 C C . PRO A 1 178 ? 6.182 -5.737 -7.557 1.00 94.25 178 PRO A C 1
ATOM 1429 O O . PRO A 1 178 ? 6.519 -5.183 -8.599 1.00 94.25 178 PRO A O 1
ATOM 1432 N N . SER A 1 179 ? 6.164 -7.070 -7.465 1.00 93.38 179 SER A N 1
ATOM 1433 C CA . SER A 1 179 ? 6.660 -7.934 -8.551 1.00 93.38 179 SER A CA 1
ATOM 1434 C C . SER A 1 179 ? 5.845 -7.810 -9.847 1.00 93.38 179 SER A C 1
ATOM 1436 O O . SER A 1 179 ? 6.398 -7.921 -10.944 1.00 93.38 179 SER A O 1
ATOM 1438 N N . ILE A 1 180 ? 4.542 -7.520 -9.744 1.00 95.44 180 ILE A N 1
ATOM 1439 C CA . ILE A 1 180 ? 3.681 -7.241 -10.901 1.00 95.44 180 ILE A CA 1
ATOM 1440 C C . ILE A 1 180 ? 4.055 -5.894 -11.526 1.00 95.44 180 ILE A C 1
ATOM 1442 O O . ILE A 1 180 ? 4.241 -5.822 -12.743 1.00 95.44 180 ILE A O 1
ATOM 1446 N N . HIS A 1 181 ? 4.213 -4.848 -10.706 1.00 96.75 181 HIS A N 1
ATOM 1447 C CA . HIS A 1 181 ? 4.656 -3.526 -11.163 1.00 96.75 181 HIS A CA 1
ATOM 1448 C C . HIS A 1 181 ? 5.974 -3.626 -11.944 1.00 96.75 181 HIS A C 1
ATOM 1450 O O . HIS A 1 181 ? 6.080 -3.145 -13.075 1.00 96.75 181 HIS A O 1
ATOM 1456 N N . GLU A 1 182 ? 6.957 -4.321 -11.371 1.00 95.06 182 GLU A N 1
ATOM 1457 C CA . GLU A 1 182 ? 8.260 -4.560 -11.987 1.00 95.06 182 GLU A CA 1
ATOM 1458 C C . GLU A 1 182 ? 8.135 -5.303 -13.328 1.00 95.06 182 GLU A C 1
ATOM 1460 O O . GLU A 1 182 ? 8.744 -4.898 -14.323 1.00 95.06 182 GLU A O 1
ATOM 1465 N N . HIS A 1 183 ? 7.315 -6.361 -13.393 1.00 94.94 183 HIS A N 1
ATOM 1466 C CA . HIS A 1 183 ? 7.117 -7.130 -14.623 1.00 94.94 183 HIS A CA 1
ATOM 1467 C C . HIS A 1 183 ? 6.479 -6.297 -15.740 1.00 94.94 183 HIS A C 1
ATOM 1469 O O . HIS A 1 183 ? 6.959 -6.329 -16.877 1.00 94.94 183 HIS A O 1
ATOM 1475 N N . ILE A 1 184 ? 5.426 -5.530 -15.443 1.00 96.25 184 ILE A N 1
ATOM 1476 C CA . ILE A 1 184 ? 4.769 -4.658 -16.430 1.00 96.25 184 ILE A CA 1
ATOM 1477 C C . ILE A 1 184 ? 5.784 -3.655 -16.982 1.00 96.25 184 ILE A C 1
ATOM 1479 O O . ILE A 1 184 ? 5.926 -3.510 -18.197 1.00 96.25 184 ILE A O 1
ATOM 1483 N N . LYS A 1 185 ? 6.554 -3.028 -16.090 1.00 94.50 185 LYS A N 1
ATOM 1484 C CA . LYS A 1 185 ? 7.494 -1.965 -16.439 1.00 94.50 185 LYS A CA 1
ATOM 1485 C C . LYS A 1 185 ? 8.717 -2.449 -17.220 1.00 94.50 185 LYS A C 1
ATOM 1487 O O . LYS A 1 185 ? 9.239 -1.712 -18.057 1.00 94.50 185 LYS A O 1
ATOM 1492 N N . HIS A 1 186 ? 9.203 -3.662 -16.952 1.00 93.19 186 HIS A N 1
ATOM 1493 C CA . HIS A 1 186 ? 10.533 -4.089 -17.403 1.00 93.19 186 HIS A CA 1
ATOM 1494 C C . HIS A 1 186 ? 10.569 -5.335 -18.294 1.00 93.19 186 HIS A C 1
ATOM 1496 O O . HIS A 1 186 ? 11.619 -5.613 -18.874 1.00 93.19 186 HIS A O 1
ATOM 1502 N N . SER A 1 187 ? 9.458 -6.055 -18.475 1.00 90.38 187 SER A N 1
ATOM 1503 C CA . SER A 1 187 ? 9.399 -7.215 -19.387 1.00 90.38 187 SER A CA 1
ATOM 1504 C C . SER A 1 187 ? 9.488 -6.841 -20.870 1.00 90.38 187 SER A C 1
ATOM 1506 O O . SER A 1 187 ? 9.779 -7.690 -21.708 1.00 90.38 187 SER A O 1
ATOM 1508 N N . GLY A 1 188 ? 9.190 -5.585 -21.217 1.00 90.19 188 GLY A N 1
ATOM 1509 C CA . GLY A 1 188 ? 9.092 -5.123 -22.603 1.00 90.19 188 GLY A CA 1
ATOM 1510 C C . GLY A 1 188 ? 7.800 -5.530 -23.324 1.00 90.19 188 GLY A C 1
ATOM 1511 O O . GLY A 1 188 ? 7.590 -5.056 -24.440 1.00 90.19 188 GLY A O 1
ATOM 1512 N N . LYS A 1 189 ? 6.926 -6.336 -22.695 1.00 90.62 189 LYS A N 1
ATOM 1513 C CA . LYS A 1 189 ? 5.618 -6.750 -23.241 1.00 90.62 189 LYS A CA 1
ATOM 1514 C C . LYS A 1 189 ? 4.579 -5.616 -23.217 1.00 90.62 189 LYS A C 1
ATOM 1516 O O . LYS A 1 189 ? 3.729 -5.550 -24.095 1.00 90.62 189 LYS A O 1
ATOM 1521 N N . HIS A 1 190 ? 4.689 -4.694 -22.256 1.00 93.62 190 HIS A N 1
ATOM 1522 C CA . HIS A 1 190 ? 3.657 -3.694 -21.932 1.00 93.62 190 HIS A CA 1
ATOM 1523 C C . HIS A 1 190 ? 4.140 -2.244 -22.069 1.00 93.62 190 HIS A C 1
ATOM 1525 O O . HIS A 1 190 ? 3.862 -1.402 -21.223 1.00 93.62 190 HIS A O 1
ATOM 1531 N N . LYS A 1 191 ? 4.888 -1.925 -23.136 1.00 90.06 191 LYS A N 1
ATOM 1532 C CA . LYS A 1 191 ? 5.530 -0.600 -23.308 1.00 90.06 191 LYS A CA 1
ATOM 1533 C C . LYS A 1 191 ? 4.561 0.589 -23.296 1.00 90.06 191 LYS A C 1
ATOM 1535 O O . LYS A 1 191 ? 4.980 1.697 -22.984 1.00 90.06 191 LYS A O 1
ATOM 1540 N N . SER A 1 192 ? 3.302 0.374 -23.672 1.00 92.56 192 SER A N 1
ATOM 1541 C CA . SER A 1 192 ? 2.256 1.402 -23.701 1.00 92.56 192 SER A CA 1
ATOM 1542 C C . SER A 1 192 ? 1.407 1.459 -22.429 1.00 92.56 192 SER A C 1
ATOM 1544 O O . SER A 1 192 ? 0.501 2.282 -22.361 1.00 92.56 192 SER A O 1
ATOM 1546 N N . VAL A 1 193 ? 1.654 0.580 -21.454 1.00 96.50 193 VAL A N 1
ATOM 1547 C CA . VAL A 1 193 ? 0.866 0.491 -20.221 1.00 96.50 193 VAL A CA 1
ATOM 1548 C C . VAL A 1 193 ? 1.600 1.235 -19.114 1.00 96.50 193 VAL A C 1
ATOM 1550 O O . VAL A 1 193 ? 2.716 0.871 -18.741 1.00 96.50 193 VAL A O 1
ATOM 1553 N N . ALA A 1 194 ? 0.974 2.273 -18.565 1.00 96.88 194 ALA A N 1
ATOM 1554 C CA . ALA A 1 194 ? 1.523 2.960 -17.403 1.00 96.88 194 ALA A CA 1
ATOM 1555 C C . ALA A 1 194 ? 1.233 2.151 -16.131 1.00 96.88 194 ALA A C 1
ATOM 1557 O O . ALA A 1 194 ? 0.139 1.614 -15.962 1.00 96.88 194 ALA A O 1
ATOM 1558 N N . THR A 1 195 ? 2.179 2.098 -15.196 1.00 97.94 195 THR A N 1
ATOM 1559 C CA . THR A 1 195 ? 1.974 1.429 -13.907 1.00 97.94 195 THR A CA 1
ATOM 1560 C C . THR A 1 195 ? 2.485 2.268 -12.747 1.00 97.94 195 THR A C 1
ATOM 1562 O O . THR A 1 195 ? 3.497 2.951 -12.880 1.00 97.94 195 THR A O 1
ATOM 1565 N N . PHE A 1 196 ? 1.787 2.196 -11.613 1.00 98.38 196 PHE A N 1
ATOM 1566 C CA . PHE A 1 196 ? 2.132 2.888 -10.374 1.00 98.38 196 PHE A CA 1
ATOM 1567 C C . PHE A 1 196 ? 1.999 1.930 -9.190 1.00 98.38 196 PHE A C 1
ATOM 1569 O O . PHE A 1 196 ? 1.052 1.142 -9.148 1.00 98.38 196 PHE A O 1
ATOM 1576 N N . LEU A 1 197 ? 2.937 1.990 -8.246 1.00 98.38 197 LEU A N 1
ATOM 1577 C CA . LEU A 1 197 ? 2.987 1.121 -7.073 1.00 98.38 197 LEU A CA 1
ATOM 1578 C C . LEU A 1 197 ? 2.624 1.886 -5.795 1.00 98.38 197 LEU A C 1
ATOM 1580 O O . LEU A 1 197 ? 3.285 2.846 -5.412 1.00 98.38 197 LEU A O 1
ATOM 1584 N N . LEU A 1 198 ? 1.598 1.410 -5.101 1.00 98.44 198 LEU A N 1
ATOM 1585 C CA . LEU A 1 198 ? 1.259 1.793 -3.738 1.00 98.44 198 LEU A CA 1
ATOM 1586 C C . LEU A 1 198 ? 1.676 0.659 -2.801 1.00 98.44 198 LEU A C 1
ATOM 1588 O O . LEU A 1 198 ? 1.139 -0.444 -2.903 1.00 98.44 198 LEU A O 1
ATOM 1592 N N . ASP A 1 199 ? 2.610 0.909 -1.885 1.00 95.69 199 ASP A N 1
ATOM 1593 C CA . ASP A 1 199 ? 3.086 -0.125 -0.959 1.00 95.69 199 ASP A CA 1
ATOM 1594 C C . ASP A 1 199 ? 3.417 0.446 0.423 1.00 95.69 199 ASP A C 1
ATOM 1596 O O . ASP A 1 199 ? 3.861 1.590 0.548 1.00 95.69 199 ASP A O 1
ATOM 1600 N N . LEU A 1 200 ? 3.256 -0.376 1.459 1.00 93.56 200 LEU A N 1
ATOM 1601 C CA . LEU A 1 200 ? 3.667 -0.036 2.819 1.00 93.56 200 LEU A CA 1
ATOM 1602 C C . LEU A 1 200 ? 5.188 -0.185 2.999 1.00 93.56 200 LEU A C 1
ATOM 1604 O O . LEU A 1 200 ? 5.771 0.390 3.918 1.00 93.56 200 LEU A O 1
ATOM 1608 N N . ASP A 1 201 ? 5.861 -0.954 2.140 1.00 92.19 201 ASP A N 1
ATOM 1609 C CA . ASP A 1 201 ? 7.305 -1.110 2.203 1.00 92.19 201 ASP A CA 1
ATOM 1610 C C . ASP A 1 201 ? 8.056 0.027 1.503 1.00 92.19 201 ASP A C 1
ATOM 1612 O O . ASP A 1 201 ? 8.395 -0.037 0.320 1.00 92.19 201 ASP A O 1
ATOM 1616 N N . VAL A 1 202 ? 8.400 1.046 2.289 1.00 92.69 202 VAL A N 1
ATOM 1617 C CA . VAL A 1 202 ? 9.165 2.223 1.852 1.00 92.69 202 VAL A CA 1
ATOM 1618 C C . VAL A 1 202 ? 10.508 1.913 1.173 1.00 92.69 202 VAL A C 1
ATOM 1620 O O . VAL A 1 202 ? 11.025 2.750 0.437 1.00 92.69 202 VAL A O 1
ATOM 1623 N N . ARG A 1 203 ? 11.073 0.708 1.346 1.00 92.25 203 ARG A N 1
ATOM 1624 C CA . ARG A 1 203 ? 12.321 0.301 0.674 1.00 92.25 203 ARG A CA 1
ATOM 1625 C C . ARG A 1 203 ? 12.206 0.366 -0.853 1.00 92.25 203 ARG A C 1
ATOM 1627 O O . ARG A 1 203 ? 13.206 0.656 -1.512 1.00 92.25 203 ARG A O 1
ATOM 1634 N N . MET A 1 204 ? 11.002 0.158 -1.397 1.00 93.38 204 MET A N 1
ATOM 1635 C CA . MET A 1 204 ? 10.705 0.210 -2.836 1.00 93.38 204 MET A CA 1
ATOM 1636 C C . MET A 1 204 ? 10.905 1.605 -3.448 1.00 93.38 204 MET A C 1
ATOM 1638 O O . MET A 1 204 ? 11.250 1.712 -4.628 1.00 93.38 204 MET A O 1
ATOM 1642 N N . ARG A 1 205 ? 10.780 2.670 -2.641 1.00 94.19 205 ARG A N 1
ATOM 1643 C CA . ARG A 1 205 ? 10.994 4.073 -3.046 1.00 94.19 205 ARG A CA 1
ATOM 1644 C C . ARG A 1 205 ? 12.335 4.291 -3.737 1.00 94.19 205 ARG A C 1
ATOM 1646 O O . ARG A 1 205 ? 12.438 5.094 -4.663 1.00 94.19 205 ARG A O 1
ATOM 1653 N N . GLN A 1 206 ? 13.355 3.551 -3.309 1.00 92.12 206 GLN A N 1
ATOM 1654 C CA . GLN A 1 206 ? 14.710 3.670 -3.840 1.00 92.12 206 GLN A CA 1
ATOM 1655 C C . GLN A 1 206 ? 14.794 3.310 -5.320 1.00 92.12 206 GLN A C 1
ATOM 1657 O O . GLN A 1 206 ? 15.630 3.861 -6.027 1.00 92.12 206 GLN A O 1
ATOM 1662 N N . PHE A 1 207 ? 13.931 2.411 -5.794 1.00 91.75 207 PHE A N 1
ATOM 1663 C CA . PHE A 1 207 ? 14.050 1.775 -7.106 1.00 91.75 207 PHE A CA 1
ATOM 1664 C C . PHE A 1 207 ? 13.007 2.277 -8.112 1.00 91.75 207 PHE A C 1
ATOM 1666 O O . PHE A 1 207 ? 13.233 2.224 -9.324 1.00 91.75 207 PHE A O 1
ATOM 1673 N N . HIS A 1 208 ? 11.883 2.818 -7.635 1.00 92.81 208 HIS A N 1
ATOM 1674 C CA . HIS A 1 208 ? 10.747 3.191 -8.476 1.00 92.81 208 HIS A CA 1
ATOM 1675 C C . HIS A 1 208 ? 10.326 4.646 -8.251 1.00 92.81 208 HIS A C 1
ATOM 1677 O O . HIS A 1 208 ? 10.060 5.052 -7.125 1.00 92.81 208 HIS A O 1
ATOM 1683 N N . LYS A 1 209 ? 10.257 5.437 -9.333 1.00 92.38 209 LYS A N 1
ATOM 1684 C CA . LYS A 1 209 ? 9.693 6.803 -9.304 1.00 92.38 209 LYS A CA 1
ATOM 1685 C C . LYS A 1 209 ? 8.159 6.793 -9.272 1.00 92.38 209 LYS A C 1
ATOM 1687 O O . LYS A 1 209 ? 7.540 7.629 -8.616 1.00 92.38 209 LYS A O 1
ATOM 1692 N N . ASP A 1 210 ? 7.565 5.811 -9.951 1.00 95.44 210 ASP A N 1
ATOM 1693 C CA . ASP A 1 210 ? 6.122 5.542 -9.995 1.00 95.44 210 ASP A CA 1
ATOM 1694 C C . ASP A 1 210 ? 5.689 4.759 -8.748 1.00 95.44 210 ASP A C 1
ATOM 1696 O O . ASP A 1 210 ? 5.212 3.626 -8.823 1.00 95.44 210 ASP A O 1
ATOM 1700 N N . TYR A 1 211 ? 5.965 5.347 -7.588 1.00 97.31 211 TYR A N 1
ATOM 1701 C CA . TYR A 1 211 ? 5.780 4.749 -6.278 1.00 97.31 211 TYR A CA 1
ATOM 1702 C C . TYR A 1 211 ? 5.249 5.781 -5.285 1.00 97.31 211 TYR A C 1
ATOM 1704 O O . TYR A 1 211 ? 5.656 6.948 -5.319 1.00 97.31 211 TYR A O 1
ATOM 1712 N N . ALA A 1 212 ? 4.413 5.318 -4.358 1.00 97.75 212 ALA A N 1
ATOM 1713 C CA . ALA A 1 212 ? 4.103 6.028 -3.130 1.00 97.75 212 ALA A CA 1
ATOM 1714 C C . ALA A 1 212 ? 4.193 5.102 -1.916 1.00 97.75 212 ALA A C 1
ATOM 1716 O O . ALA A 1 212 ? 3.653 3.989 -1.929 1.00 97.75 212 ALA A O 1
ATOM 1717 N N . HIS A 1 213 ? 4.815 5.600 -0.843 1.00 96.94 213 HIS A N 1
ATOM 1718 C CA . HIS A 1 213 ? 4.702 4.969 0.461 1.00 96.94 213 HIS A CA 1
ATOM 1719 C C . HIS A 1 213 ? 3.274 5.190 0.943 1.00 96.94 213 HIS A C 1
ATOM 1721 O O . HIS A 1 213 ? 2.820 6.329 1.096 1.00 96.94 213 HIS A O 1
ATOM 1727 N N . TYR A 1 214 ? 2.549 4.090 1.114 1.00 97.50 214 TYR A N 1
ATOM 1728 C CA . TYR A 1 214 ? 1.102 4.120 1.200 1.00 97.50 214 TYR A CA 1
ATOM 1729 C C . TYR A 1 214 ? 0.557 3.026 2.111 1.00 97.50 214 TYR A C 1
ATOM 1731 O O . TYR A 1 214 ? 0.962 1.866 2.046 1.00 97.50 214 TYR A O 1
ATOM 1739 N N . ASN A 1 215 ? -0.420 3.383 2.940 1.00 95.81 215 ASN A N 1
ATOM 1740 C CA . ASN A 1 215 ? -1.143 2.431 3.770 1.00 95.81 215 ASN A CA 1
ATOM 1741 C C . ASN A 1 215 ? -2.556 2.181 3.217 1.00 95.81 215 ASN A C 1
ATOM 1743 O O . ASN A 1 215 ? -3.453 3.025 3.285 1.00 95.81 215 ASN A O 1
ATOM 1747 N N . MET A 1 216 ? -2.768 0.968 2.700 1.00 95.38 216 MET A N 1
ATOM 1748 C CA . MET A 1 216 ? -4.018 0.565 2.050 1.00 95.38 216 MET A CA 1
ATOM 1749 C C . MET A 1 216 ? -5.227 0.442 2.986 1.00 95.38 216 MET A C 1
ATOM 1751 O O . MET A 1 216 ? -6.360 0.424 2.509 1.00 95.38 216 MET A O 1
ATOM 1755 N N . PHE A 1 217 ? -5.035 0.382 4.305 1.00 94.00 217 PHE A N 1
ATOM 1756 C CA . PHE A 1 217 ? -6.147 0.231 5.252 1.00 94.00 217 PHE A CA 1
ATOM 1757 C C . PHE A 1 217 ? -6.705 1.559 5.767 1.00 94.00 217 PHE A C 1
ATOM 1759 O O . PHE A 1 217 ? -7.763 1.567 6.385 1.00 94.00 217 PHE A O 1
ATOM 1766 N N . ASN A 1 218 ? -6.027 2.680 5.523 1.00 94.19 218 ASN A N 1
ATOM 1767 C CA . ASN A 1 218 ? -6.498 4.007 5.934 1.00 94.19 218 ASN A CA 1
ATOM 1768 C C . ASN A 1 218 ? -6.372 5.077 4.835 1.00 94.19 218 ASN A C 1
ATOM 1770 O O . ASN A 1 218 ? -6.709 6.231 5.092 1.00 94.19 218 ASN A O 1
ATOM 1774 N N . HIS A 1 219 ? -5.941 4.707 3.622 1.00 96.12 219 HIS A N 1
ATOM 1775 C CA . HIS A 1 219 ? -5.719 5.627 2.502 1.00 96.12 219 HIS A CA 1
ATOM 1776 C C . HIS A 1 219 ? -4.721 6.746 2.838 1.00 96.12 219 HIS A C 1
ATOM 1778 O O . HIS A 1 219 ? -4.919 7.905 2.487 1.00 96.12 219 HIS A O 1
ATOM 1784 N N . HIS A 1 220 ? -3.661 6.409 3.573 1.00 96.38 220 HIS A N 1
ATOM 1785 C CA . HIS A 1 220 ? -2.656 7.379 3.989 1.00 96.38 220 HIS A CA 1
ATOM 1786 C C . HIS A 1 220 ? -1.428 7.341 3.083 1.00 96.38 220 HIS A C 1
ATOM 1788 O O . HIS A 1 220 ? -0.770 6.303 2.973 1.00 96.38 220 HIS A O 1
ATOM 1794 N N . PHE A 1 221 ? -1.106 8.494 2.499 1.00 97.19 221 PHE A N 1
ATOM 1795 C CA . PHE A 1 221 ? 0.172 8.782 1.858 1.00 97.19 221 PHE A CA 1
ATOM 1796 C C . PHE A 1 221 ? 1.114 9.437 2.867 1.00 97.19 221 PHE A C 1
ATOM 1798 O O . PHE A 1 221 ? 0.721 10.349 3.594 1.00 97.19 221 PHE A O 1
ATOM 1805 N N . TYR A 1 222 ? 2.364 8.979 2.911 1.00 95.19 222 TYR A N 1
ATOM 1806 C CA . TYR A 1 222 ? 3.347 9.507 3.865 1.00 95.19 222 TYR A CA 1
ATOM 1807 C C . TYR A 1 222 ? 4.092 10.742 3.338 1.00 95.19 222 TYR A C 1
ATOM 1809 O O . TYR A 1 222 ? 4.695 11.472 4.126 1.00 95.19 222 TYR A O 1
ATOM 1817 N N . GLU A 1 223 ? 4.050 10.986 2.024 1.00 93.81 223 GLU A N 1
ATOM 1818 C CA . GLU A 1 223 ? 4.682 12.129 1.361 1.00 93.81 223 GLU A CA 1
ATOM 1819 C C . GLU A 1 223 ? 3.713 12.783 0.368 1.00 93.81 223 GLU A C 1
ATOM 1821 O O . GLU A 1 223 ? 3.197 12.125 -0.536 1.00 93.81 223 GLU A O 1
ATOM 1826 N N . ALA A 1 224 ? 3.529 14.101 0.476 1.00 95.06 224 ALA A N 1
ATOM 1827 C CA . ALA A 1 224 ? 2.617 14.849 -0.395 1.00 95.06 224 ALA A CA 1
ATOM 1828 C C . ALA A 1 224 ? 3.022 14.780 -1.880 1.00 95.06 224 ALA A C 1
ATOM 1830 O O . ALA A 1 224 ? 2.173 14.665 -2.756 1.00 95.06 224 ALA A O 1
ATOM 1831 N N . ALA A 1 225 ? 4.327 14.781 -2.173 1.00 94.75 225 ALA A N 1
ATOM 1832 C CA . ALA A 1 225 ? 4.820 14.659 -3.546 1.00 94.75 225 ALA A CA 1
ATOM 1833 C C . ALA A 1 225 ? 4.530 13.274 -4.160 1.00 94.75 225 ALA A C 1
ATOM 1835 O O . ALA A 1 225 ? 4.372 13.153 -5.373 1.00 94.75 225 ALA A O 1
ATOM 1836 N N . GLU A 1 226 ? 4.482 12.217 -3.342 1.00 96.06 226 GLU A N 1
ATOM 1837 C CA . GLU A 1 226 ? 4.105 10.869 -3.788 1.00 96.06 226 GLU A CA 1
ATOM 1838 C C . GLU A 1 226 ? 2.601 10.779 -4.073 1.00 96.06 226 GLU A C 1
ATOM 1840 O O . GLU A 1 226 ? 2.201 10.204 -5.085 1.00 96.06 226 GLU A O 1
ATOM 1845 N N . GLU A 1 227 ? 1.781 11.399 -3.221 1.00 97.56 227 GLU A N 1
ATOM 1846 C CA . GLU A 1 227 ? 0.334 11.532 -3.420 1.00 97.56 227 GLU A CA 1
ATOM 1847 C C . GLU A 1 227 ? -0.002 12.333 -4.686 1.00 97.56 227 GLU A C 1
ATOM 1849 O O . GLU A 1 227 ? -0.848 11.926 -5.481 1.00 97.56 227 GLU A O 1
ATOM 1854 N N . GLU A 1 228 ? 0.712 13.431 -4.936 1.00 97.25 228 GLU A N 1
ATOM 1855 C CA . GLU A 1 228 ? 0.533 14.230 -6.147 1.00 97.25 228 GLU A CA 1
ATOM 1856 C C . GLU A 1 228 ? 0.833 13.415 -7.414 1.00 97.25 228 GLU A C 1
ATOM 1858 O O . GLU A 1 228 ? 0.034 13.412 -8.354 1.00 97.25 228 GLU A O 1
ATOM 1863 N N . ARG A 1 229 ? 1.940 12.657 -7.434 1.00 96.94 229 ARG A N 1
ATOM 1864 C CA . ARG A 1 229 ? 2.258 11.755 -8.556 1.00 96.94 229 ARG A CA 1
ATOM 1865 C C . ARG A 1 229 ? 1.208 10.663 -8.731 1.00 96.94 229 ARG A C 1
ATOM 1867 O O . ARG A 1 229 ? 0.874 10.325 -9.866 1.00 96.94 229 ARG A O 1
ATOM 1874 N N . PHE A 1 230 ? 0.660 10.136 -7.637 1.00 97.81 230 PHE A N 1
ATOM 1875 C CA . PHE A 1 230 ? -0.469 9.211 -7.696 1.00 97.81 230 PHE A CA 1
ATOM 1876 C C . PHE A 1 230 ? -1.693 9.871 -8.353 1.00 97.81 230 PHE A C 1
ATOM 1878 O O . PHE A 1 230 ? -2.268 9.296 -9.273 1.00 97.81 230 PHE A O 1
ATOM 1885 N N . HIS A 1 231 ? -2.060 11.097 -7.972 1.00 96.50 231 HIS A N 1
ATOM 1886 C CA . HIS A 1 231 ? -3.169 11.823 -8.603 1.00 96.50 231 HIS A CA 1
ATOM 1887 C C . HIS A 1 231 ? -2.928 12.091 -10.093 1.00 96.50 231 HIS A C 1
ATOM 1889 O O . HIS A 1 231 ? -3.826 11.877 -10.909 1.00 96.50 231 HIS A O 1
ATOM 1895 N N . GLN A 1 232 ? -1.708 12.469 -10.474 1.00 95.56 232 GLN A N 1
ATOM 1896 C CA . GLN A 1 232 ? -1.317 12.615 -11.878 1.00 95.56 232 GLN A CA 1
ATOM 1897 C C . GLN A 1 232 ? -1.428 11.284 -12.639 1.00 95.56 232 GLN A C 1
ATOM 1899 O O . GLN A 1 232 ? -1.930 11.250 -13.763 1.00 95.56 232 GLN A O 1
ATOM 1904 N N . PHE A 1 233 ? -1.024 10.167 -12.026 1.00 96.38 233 PHE A N 1
ATOM 1905 C CA . PHE A 1 233 ? -1.199 8.834 -12.602 1.00 96.38 233 PHE A CA 1
ATOM 1906 C C . PHE A 1 233 ? -2.680 8.463 -12.769 1.00 96.38 233 PHE A C 1
ATOM 1908 O O . PHE A 1 233 ? -3.051 7.887 -13.793 1.00 96.38 233 PHE A O 1
ATOM 1915 N N . MET A 1 234 ? -3.536 8.817 -11.810 1.00 95.12 234 MET A N 1
ATOM 1916 C CA . MET A 1 234 ? -4.979 8.542 -11.852 1.00 95.12 234 MET A CA 1
ATOM 1917 C C . MET A 1 234 ? -5.746 9.447 -12.831 1.00 95.12 234 MET A C 1
ATOM 1919 O O . MET A 1 234 ? -6.862 9.112 -13.248 1.00 95.12 234 MET A O 1
ATOM 1923 N N . ALA A 1 235 ? -5.151 10.567 -13.246 1.00 91.31 235 ALA A N 1
ATOM 1924 C CA . ALA A 1 235 ? -5.706 11.445 -14.266 1.00 91.31 235 ALA A CA 1
ATOM 1925 C C . ALA A 1 235 ? -5.615 10.800 -15.659 1.00 91.31 235 ALA A C 1
ATOM 1927 O O . ALA A 1 235 ? -4.583 10.249 -16.032 1.00 91.31 235 ALA A O 1
ATOM 1928 N N . SER A 1 236 ? -6.678 10.898 -16.457 1.00 79.50 236 SER A N 1
ATOM 1929 C CA . SER A 1 236 ? -6.713 10.498 -17.871 1.00 79.50 236 SER A CA 1
ATOM 1930 C C . SER A 1 236 ? -6.288 9.043 -18.129 1.00 79.50 236 SER A C 1
ATOM 1932 O O . SER A 1 236 ? -5.143 8.760 -18.483 1.00 79.50 236 SER A O 1
ATOM 1934 N N . SER A 1 237 ? -7.228 8.107 -17.984 1.00 84.19 237 SER A N 1
ATOM 1935 C CA . SER A 1 237 ? -7.085 6.703 -18.405 1.00 84.19 237 SER A CA 1
ATOM 1936 C C . SER A 1 237 ? -8.330 6.259 -19.159 1.00 84.19 237 SER A C 1
ATOM 1938 O O . SER A 1 237 ? -9.452 6.613 -18.786 1.00 84.19 237 SER A O 1
ATOM 1940 N N . LYS A 1 238 ? -8.135 5.473 -20.218 1.00 88.06 238 LYS A N 1
ATOM 1941 C CA . LYS A 1 238 ? -9.231 4.830 -20.948 1.00 88.06 238 LYS A CA 1
ATOM 1942 C C . LYS A 1 238 ? -9.740 3.598 -20.205 1.00 88.06 238 LYS A C 1
ATOM 1944 O O . LYS A 1 238 ? -10.950 3.385 -20.165 1.00 88.06 238 LYS A O 1
ATOM 1949 N N . SER A 1 239 ? -8.830 2.808 -19.637 1.00 93.00 239 SER A N 1
ATOM 1950 C CA . SER A 1 239 ? -9.142 1.568 -18.939 1.00 93.00 239 SER A CA 1
ATOM 1951 C C . SER A 1 239 ? -8.099 1.264 -17.860 1.00 93.00 239 SER A C 1
ATOM 1953 O O . SER A 1 239 ? -6.935 0.972 -18.151 1.00 93.00 239 SER A O 1
ATOM 1955 N N . LEU A 1 240 ? -8.537 1.303 -16.602 1.00 95.81 240 LEU A N 1
ATOM 1956 C CA . LEU A 1 240 ? -7.690 1.095 -15.433 1.00 95.81 240 LEU A CA 1
ATOM 1957 C C . LEU A 1 240 ? -7.916 -0.298 -14.841 1.00 95.81 240 LEU A C 1
ATOM 1959 O O . LEU A 1 240 ? -9.042 -0.656 -14.490 1.00 95.81 240 LEU A O 1
ATOM 1963 N N . LEU A 1 241 ? -6.831 -1.042 -14.636 1.00 97.31 241 LEU A N 1
ATOM 1964 C CA . LEU A 1 241 ? -6.819 -2.235 -13.794 1.00 97.31 241 LEU A CA 1
ATOM 1965 C C . LEU A 1 241 ? -6.182 -1.911 -12.439 1.00 97.31 241 LEU A C 1
ATOM 1967 O O . LEU A 1 241 ? -5.058 -1.422 -12.375 1.00 97.31 241 LEU A O 1
ATOM 1971 N N . ILE A 1 242 ? -6.882 -2.212 -11.348 1.00 97.56 242 ILE A N 1
ATOM 1972 C CA . ILE A 1 242 ? -6.339 -2.140 -9.988 1.00 97.56 242 ILE A CA 1
ATOM 1973 C C . ILE A 1 242 ? -6.060 -3.563 -9.511 1.00 97.56 242 ILE A C 1
ATOM 1975 O O . ILE A 1 242 ? -6.982 -4.373 -9.432 1.00 97.56 242 ILE A O 1
ATOM 1979 N N . ILE A 1 243 ? -4.808 -3.862 -9.180 1.00 97.62 243 ILE A N 1
ATOM 1980 C CA . ILE A 1 243 ? -4.379 -5.169 -8.674 1.00 97.62 243 ILE A CA 1
ATOM 1981 C C . ILE A 1 243 ? -3.977 -5.020 -7.212 1.00 97.62 243 ILE A C 1
ATOM 1983 O O . ILE A 1 243 ? -3.236 -4.101 -6.866 1.00 97.62 243 ILE A O 1
ATOM 1987 N N . ILE A 1 244 ? -4.507 -5.888 -6.353 1.00 95.38 244 ILE A N 1
ATOM 1988 C CA . ILE A 1 244 ? -4.434 -5.728 -4.901 1.00 95.38 244 ILE A CA 1
ATOM 1989 C C . ILE A 1 244 ? -4.055 -7.064 -4.276 1.00 95.38 244 ILE A C 1
ATOM 1991 O O . ILE A 1 244 ? -4.723 -8.065 -4.535 1.00 95.38 244 ILE A O 1
ATOM 1995 N N . ASP A 1 245 ? -3.038 -7.055 -3.423 1.00 91.50 245 ASP A N 1
ATOM 1996 C CA . ASP A 1 245 ? -2.646 -8.196 -2.590 1.00 91.50 245 ASP A CA 1
ATOM 1997 C C . ASP A 1 245 ? -2.485 -7.728 -1.134 1.00 91.50 245 ASP A C 1
ATOM 1999 O O . ASP A 1 245 ? -1.405 -7.308 -0.709 1.00 91.50 245 ASP A O 1
ATOM 2003 N N . PRO A 1 246 ? -3.591 -7.648 -0.371 1.00 89.31 246 PRO A N 1
ATOM 2004 C CA . PRO A 1 246 ? -3.545 -7.237 1.019 1.00 89.31 246 PRO A CA 1
ATOM 2005 C C . PRO A 1 246 ? -3.082 -8.409 1.903 1.00 89.31 246 PRO A C 1
ATOM 2007 O O . PRO A 1 246 ? -3.340 -9.572 1.594 1.00 89.31 246 PRO A O 1
ATOM 2010 N N . PRO A 1 247 ? -2.492 -8.147 3.082 1.00 81.81 247 PRO A N 1
ATOM 2011 C CA . PRO A 1 247 ? -2.142 -9.217 4.012 1.00 81.81 247 PRO A CA 1
ATOM 2012 C C . PRO A 1 247 ? -3.373 -10.062 4.403 1.00 81.81 247 PRO A C 1
ATOM 2014 O O . PRO A 1 247 ? -4.452 -9.523 4.631 1.00 81.81 247 PRO A O 1
ATOM 2017 N N . TYR A 1 248 ? -3.194 -11.383 4.551 1.00 66.00 248 TYR A N 1
ATOM 2018 C CA . TYR A 1 248 ? -4.239 -12.407 4.787 1.00 66.00 248 TYR A CA 1
ATOM 2019 C C . TYR A 1 248 ? -5.240 -12.081 5.905 1.00 66.00 248 TYR A C 1
ATOM 2021 O O . TYR A 1 248 ? -6.417 -12.415 5.817 1.00 66.00 248 TYR A O 1
ATOM 2029 N N . GLY A 1 249 ? -4.781 -11.429 6.977 1.00 64.44 249 GLY A N 1
ATOM 2030 C CA . GLY A 1 249 ? -5.630 -10.983 8.089 1.00 64.44 249 GLY A CA 1
ATOM 2031 C C . GLY A 1 249 ? -6.309 -9.630 7.854 1.00 64.44 249 GLY A C 1
ATOM 2032 O O . GLY A 1 249 ? -6.720 -8.994 8.826 1.00 64.44 249 GLY A O 1
ATOM 2033 N N . GLY A 1 250 ? -6.328 -9.162 6.606 1.00 64.94 250 GLY A N 1
ATOM 2034 C CA . GLY A 1 250 ? -6.682 -7.812 6.203 1.00 64.94 250 GLY A CA 1
ATOM 2035 C C . GLY A 1 250 ? -8.103 -7.428 6.585 1.00 64.94 250 GLY A C 1
ATOM 2036 O O . GLY A 1 250 ? -9.047 -8.213 6.499 1.00 64.94 250 GLY A O 1
ATOM 2037 N N . LEU A 1 251 ? -8.255 -6.173 6.996 1.00 82.38 251 LEU A N 1
ATOM 2038 C CA . LEU A 1 251 ? -9.540 -5.567 7.312 1.00 82.38 251 LEU A CA 1
ATOM 2039 C C . LEU A 1 251 ? -10.273 -5.260 6.002 1.00 82.38 251 LEU A C 1
ATOM 2041 O O . LEU A 1 251 ? -10.209 -4.133 5.516 1.00 82.38 251 LEU A O 1
ATOM 2045 N N . VAL A 1 252 ? -10.951 -6.255 5.419 1.00 88.38 252 VAL A N 1
ATOM 2046 C CA . VAL A 1 252 ? -11.663 -6.124 4.127 1.00 88.38 252 VAL A CA 1
ATOM 2047 C C . VAL A 1 252 ? -12.593 -4.908 4.119 1.00 88.38 252 VAL A C 1
ATOM 2049 O O . VAL A 1 252 ? -12.639 -4.165 3.141 1.00 88.38 252 VAL A O 1
ATOM 2052 N N . GLN A 1 253 ? -13.263 -4.636 5.243 1.00 89.56 253 GLN A N 1
ATOM 2053 C CA . GLN A 1 253 ? -14.072 -3.431 5.420 1.00 89.56 253 GLN A CA 1
ATOM 2054 C C . GLN A 1 253 ? -13.248 -2.144 5.240 1.00 89.56 253 GLN A C 1
ATOM 2056 O O . GLN A 1 253 ? -13.648 -1.275 4.470 1.00 89.56 253 GLN A O 1
ATOM 2061 N N . ALA A 1 254 ? -12.085 -2.025 5.884 1.00 91.44 254 ALA A N 1
ATOM 2062 C CA . ALA A 1 254 ? -11.218 -0.852 5.753 1.00 91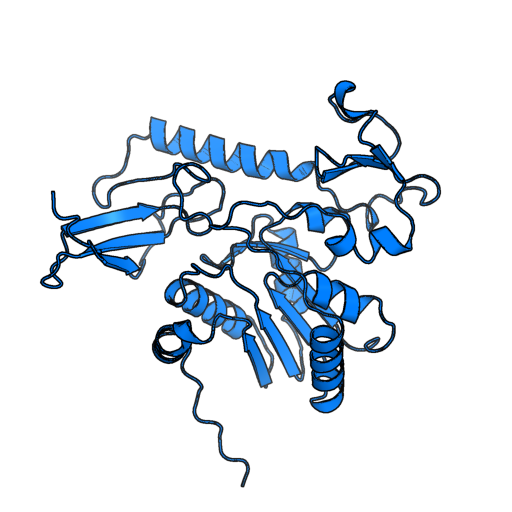.44 254 ALA A CA 1
ATOM 2063 C C . ALA A 1 254 ? -10.660 -0.717 4.326 1.00 91.44 254 ALA A C 1
ATOM 2065 O O . ALA A 1 254 ? -10.701 0.362 3.736 1.00 91.44 254 ALA A O 1
ATOM 2066 N N . LEU A 1 255 ? -10.232 -1.836 3.730 1.00 92.50 255 LEU A N 1
ATOM 2067 C CA . LEU A 1 255 ? -9.795 -1.881 2.336 1.00 92.50 255 LEU A CA 1
ATOM 2068 C C . LEU A 1 255 ? -10.908 -1.410 1.388 1.00 92.50 255 LEU A C 1
ATOM 2070 O O . LEU A 1 255 ? -10.634 -0.669 0.449 1.00 92.50 255 LEU A O 1
ATOM 2074 N N . SER A 1 256 ? -12.169 -1.769 1.649 1.00 92.12 256 SER A N 1
ATOM 2075 C CA . SER A 1 256 ? -13.301 -1.315 0.835 1.00 92.12 256 SER A CA 1
ATOM 2076 C C . SER A 1 256 ? -13.495 0.196 0.852 1.00 92.12 256 SER A C 1
ATOM 2078 O O . SER A 1 256 ? -13.754 0.789 -0.196 1.00 92.12 256 SER A O 1
ATOM 2080 N N . VAL A 1 257 ? -13.308 0.833 2.010 1.00 92.12 257 VAL A N 1
ATOM 2081 C CA . VAL A 1 257 ? -13.365 2.293 2.142 1.00 92.12 257 VAL A CA 1
ATOM 2082 C C . VAL A 1 257 ? -12.237 2.927 1.336 1.00 92.12 257 VAL A C 1
ATOM 2084 O O . VAL A 1 257 ? -12.476 3.839 0.546 1.00 92.12 257 VAL A O 1
ATOM 2087 N N . THR A 1 258 ? -11.020 2.403 1.469 1.00 94.31 258 THR A N 1
ATOM 2088 C CA . THR A 1 258 ? -9.863 2.874 0.707 1.00 94.31 258 THR A CA 1
ATOM 2089 C C . THR A 1 258 ? -10.049 2.722 -0.804 1.00 94.31 258 THR A C 1
ATOM 2091 O O . THR A 1 258 ? -9.782 3.657 -1.554 1.00 94.31 258 THR A O 1
ATOM 2094 N N . LEU A 1 259 ? -10.532 1.572 -1.277 1.00 94.19 259 LEU A N 1
ATOM 2095 C CA . LEU A 1 259 ? -10.744 1.338 -2.706 1.00 94.19 259 LEU A CA 1
ATOM 2096 C C . LEU A 1 259 ? -11.823 2.256 -3.279 1.00 94.19 259 LEU A C 1
ATOM 2098 O O . LEU A 1 259 ? -11.661 2.738 -4.395 1.00 94.19 259 LEU A O 1
ATOM 2102 N N . LYS A 1 260 ? -12.886 2.554 -2.518 1.00 92.75 260 LYS A N 1
ATOM 2103 C CA . LYS A 1 260 ? -13.878 3.563 -2.918 1.00 92.75 260 LYS A CA 1
ATOM 2104 C C . LYS A 1 260 ? -13.229 4.935 -3.118 1.00 92.75 260 LYS A C 1
ATOM 2106 O O . LYS A 1 260 ? -13.510 5.573 -4.127 1.00 92.75 260 LYS A O 1
ATOM 2111 N N . LYS A 1 261 ? -12.330 5.355 -2.216 1.00 94.38 261 LYS A N 1
ATOM 2112 C CA . LYS A 1 261 ? -11.570 6.612 -2.359 1.00 94.38 261 LYS A CA 1
ATOM 2113 C C . LYS A 1 261 ? -10.690 6.600 -3.613 1.00 94.38 261 LYS A C 1
ATOM 2115 O O . LYS A 1 261 ? -10.798 7.508 -4.422 1.00 94.38 261 LYS A O 1
ATOM 2120 N N . ILE A 1 262 ? -9.914 5.535 -3.831 1.00 94.75 262 ILE A N 1
ATOM 2121 C CA . ILE A 1 262 ? -9.059 5.386 -5.025 1.00 94.75 262 ILE A CA 1
ATOM 2122 C C . ILE A 1 262 ? -9.876 5.456 -6.321 1.00 94.75 262 ILE A C 1
ATOM 2124 O O . ILE A 1 262 ? -9.488 6.149 -7.259 1.00 94.75 262 ILE A O 1
ATOM 2128 N N . VAL A 1 263 ? -11.002 4.739 -6.395 1.00 92.50 263 VAL A N 1
ATOM 2129 C CA . VAL A 1 263 ? -11.868 4.750 -7.584 1.00 92.50 263 VAL A CA 1
ATOM 2130 C C . VAL A 1 263 ? -12.468 6.139 -7.803 1.00 92.50 263 VAL A C 1
ATOM 2132 O O . VAL A 1 263 ? -12.501 6.592 -8.940 1.00 92.50 263 VAL A O 1
ATOM 2135 N N . ALA A 1 264 ? -12.873 6.838 -6.738 1.00 92.00 264 ALA A N 1
ATOM 2136 C CA . ALA A 1 264 ? -13.394 8.203 -6.824 1.00 92.00 264 ALA A CA 1
ATOM 2137 C C . ALA A 1 264 ? -12.349 9.225 -7.310 1.00 92.00 264 ALA A C 1
ATOM 2139 O O . ALA A 1 264 ? -12.712 10.202 -7.958 1.00 92.00 264 ALA A O 1
ATOM 2140 N N . THR A 1 265 ? -11.061 8.991 -7.047 1.00 91.00 265 THR A N 1
ATOM 2141 C CA . THR A 1 265 ? -9.954 9.788 -7.602 1.00 91.00 265 THR A CA 1
ATOM 2142 C C . THR A 1 265 ? -9.748 9.543 -9.102 1.00 91.00 265 THR A C 1
ATOM 2144 O O . THR A 1 265 ? -9.151 10.366 -9.796 1.00 91.00 265 THR A O 1
ATOM 2147 N N . SER A 1 266 ? -10.212 8.407 -9.630 1.00 86.50 266 SER A N 1
ATOM 2148 C CA . SER A 1 266 ? -10.051 8.082 -11.043 1.00 86.50 266 SER A CA 1
ATOM 2149 C C . SER A 1 266 ? -11.003 8.894 -11.916 1.00 86.50 266 SER A C 1
ATOM 2151 O O . SER A 1 266 ? -12.210 8.920 -11.703 1.00 86.50 266 SER A O 1
ATOM 2153 N N . SER A 1 267 ? -10.464 9.469 -12.988 1.00 82.38 267 SER A N 1
ATOM 2154 C CA . SER A 1 267 ? -11.270 10.014 -14.095 1.00 82.38 267 SER A CA 1
ATOM 2155 C C . SER A 1 267 ? -11.647 8.946 -15.135 1.00 82.38 267 SER A C 1
ATOM 2157 O O . SER A 1 267 ? -12.247 9.255 -16.168 1.00 82.38 267 SER A O 1
ATOM 2159 N N . CYS A 1 268 ? -11.262 7.687 -14.898 1.00 80.62 268 CYS A N 1
ATOM 2160 C CA . CYS A 1 268 ? -11.448 6.597 -15.841 1.00 80.62 268 CYS A CA 1
ATOM 2161 C C . CYS A 1 268 ? -12.912 6.151 -15.907 1.00 80.62 268 CYS A C 1
ATOM 2163 O O . CYS A 1 268 ? -13.567 5.944 -14.887 1.00 80.62 268 CYS A O 1
ATOM 2165 N N . LYS A 1 269 ? -13.410 5.928 -17.128 1.00 73.62 269 LYS A N 1
ATOM 2166 C CA . LYS A 1 269 ? -14.771 5.418 -17.360 1.00 73.62 269 LYS A CA 1
ATOM 2167 C C . LYS A 1 269 ? -14.922 3.935 -17.014 1.00 73.62 269 LYS A C 1
ATOM 2169 O O . LYS A 1 269 ? -16.036 3.492 -16.760 1.00 73.62 269 LYS A O 1
ATOM 2174 N N . SER A 1 270 ? -13.829 3.171 -17.047 1.00 86.75 270 SER A N 1
ATOM 2175 C CA . SER A 1 270 ? -13.827 1.725 -16.823 1.00 86.75 270 SER A CA 1
ATOM 2176 C C . SER A 1 270 ? -12.711 1.341 -15.860 1.00 86.75 270 SER A C 1
ATOM 2178 O O . SER A 1 270 ? -11.530 1.405 -16.203 1.00 86.75 270 SER A O 1
ATOM 2180 N N . VAL A 1 271 ? -13.094 0.943 -14.647 1.00 92.06 271 VAL A N 1
ATOM 2181 C CA . VAL A 1 271 ? -12.164 0.484 -13.615 1.00 92.06 271 VAL A CA 1
ATOM 2182 C C . VAL A 1 271 ? -12.449 -0.977 -13.305 1.00 92.06 271 VAL A C 1
ATOM 2184 O O . VAL A 1 271 ? -13.508 -1.320 -12.781 1.00 92.06 271 VAL A O 1
ATOM 2187 N N . SER A 1 272 ? -11.483 -1.837 -13.610 1.00 94.31 272 SER A N 1
ATOM 2188 C CA . SER A 1 272 ? -11.492 -3.249 -13.232 1.00 94.31 272 SER A CA 1
ATOM 2189 C C . SER A 1 272 ? -10.614 -3.477 -12.010 1.00 94.31 272 SER A C 1
ATOM 2191 O O . SER A 1 272 ? -9.664 -2.735 -11.755 1.00 94.31 272 SER A O 1
ATOM 2193 N N . ARG A 1 273 ? -10.931 -4.509 -11.228 1.00 94.06 273 ARG A N 1
ATOM 2194 C CA . ARG A 1 273 ? -10.209 -4.844 -9.998 1.00 94.06 273 ARG A CA 1
ATOM 2195 C C . ARG A 1 273 ? -9.873 -6.326 -9.989 1.00 94.06 273 ARG A C 1
ATOM 2197 O O . ARG A 1 273 ? -10.743 -7.142 -10.277 1.00 94.06 273 ARG A O 1
ATOM 2204 N N . LEU A 1 274 ? -8.645 -6.653 -9.610 1.00 95.00 274 LEU A N 1
ATOM 2205 C CA . LEU A 1 274 ? -8.191 -8.010 -9.353 1.00 95.00 274 LEU A CA 1
ATOM 2206 C C . LEU A 1 274 ? -7.657 -8.064 -7.921 1.00 95.00 274 LEU A C 1
ATOM 2208 O O . LEU A 1 274 ? -6.674 -7.404 -7.588 1.00 95.00 274 LEU A O 1
ATOM 2212 N N . LEU A 1 275 ? -8.354 -8.810 -7.068 1.00 93.44 275 LEU A N 1
ATOM 2213 C CA . LEU A 1 275 ? -8.030 -8.961 -5.655 1.00 93.44 275 LEU A CA 1
ATOM 2214 C C . LEU A 1 275 ? -7.472 -10.367 -5.419 1.00 93.44 275 LEU A C 1
ATOM 2216 O O . LEU A 1 275 ? -8.198 -11.349 -5.554 1.00 93.44 275 LEU A O 1
ATOM 2220 N N . PHE A 1 276 ? -6.201 -10.452 -5.042 1.00 91.81 276 PHE A N 1
ATOM 2221 C CA . PHE A 1 276 ? -5.605 -11.677 -4.526 1.00 91.81 276 PHE A CA 1
ATOM 2222 C C . PHE A 1 276 ? -5.943 -11.792 -3.048 1.00 91.81 276 PHE A C 1
ATOM 2224 O O . PHE A 1 276 ? -5.544 -10.960 -2.240 1.00 91.81 276 PHE A O 1
ATOM 2231 N N . PHE A 1 277 ? -6.753 -12.785 -2.690 1.00 89.25 277 PHE A N 1
ATOM 2232 C CA . PHE A 1 277 ? -7.161 -12.979 -1.305 1.00 89.25 277 PHE A CA 1
ATOM 2233 C C . PHE A 1 277 ? -7.522 -14.443 -1.042 1.00 89.25 277 PHE A C 1
ATOM 2235 O O . PHE A 1 277 ? -7.876 -15.162 -1.980 1.00 89.25 277 PHE A O 1
ATOM 2242 N N . PRO A 1 278 ? -7.437 -14.923 0.210 1.00 87.94 278 PRO A N 1
ATOM 2243 C CA . PRO A 1 278 ? -7.765 -16.307 0.518 1.00 87.94 278 PRO A CA 1
ATOM 2244 C C . PRO A 1 278 ? -9.230 -16.616 0.219 1.00 87.94 278 PRO A C 1
ATOM 2246 O O . PRO A 1 278 ? -10.116 -15.889 0.665 1.00 87.94 278 PRO A O 1
ATOM 2249 N N . TYR A 1 279 ? -9.482 -17.731 -0.470 1.00 89.50 279 TYR A N 1
ATOM 2250 C CA . TYR A 1 279 ? -10.828 -18.118 -0.910 1.00 89.50 279 TYR A CA 1
ATOM 2251 C C . TYR A 1 279 ? -11.848 -18.165 0.244 1.00 89.50 279 TYR A C 1
ATOM 2253 O O . TYR A 1 279 ? -12.979 -17.727 0.093 1.00 89.50 279 TYR A O 1
ATOM 2261 N N . PHE A 1 280 ? -11.440 -18.604 1.440 1.00 87.81 280 PHE A N 1
ATOM 2262 C CA . PHE A 1 280 ? -12.319 -18.688 2.613 1.00 87.81 280 PHE A CA 1
ATOM 2263 C C . PHE A 1 280 ? -12.770 -17.320 3.162 1.00 87.81 280 PHE A C 1
ATOM 2265 O O . PHE A 1 280 ? -13.615 -17.266 4.054 1.00 87.81 280 PHE A O 1
ATOM 2272 N N . MET A 1 281 ? -12.210 -16.213 2.665 1.00 88.69 281 MET A N 1
ATOM 2273 C CA . MET A 1 281 ? -12.636 -14.853 3.001 1.00 88.69 281 MET A CA 1
ATOM 2274 C C . MET A 1 281 ? -13.683 -14.294 2.026 1.00 88.69 281 MET A C 1
ATOM 2276 O O . MET A 1 281 ? -14.100 -13.147 2.196 1.00 88.69 281 MET A O 1
ATOM 2280 N N . GLU A 1 282 ? -14.132 -15.076 1.040 1.00 89.69 282 GLU A N 1
ATOM 2281 C CA . GLU A 1 282 ? -15.179 -14.700 0.080 1.00 89.69 282 GLU A CA 1
ATOM 2282 C C . GLU A 1 282 ? -16.404 -14.040 0.743 1.00 89.69 282 GLU A C 1
ATOM 2284 O O . GLU A 1 282 ? -16.737 -12.930 0.328 1.00 89.69 282 GLU A O 1
ATOM 2289 N N . PRO A 1 283 ? -16.983 -14.552 1.854 1.00 89.38 283 PRO A N 1
ATOM 2290 C CA . PRO A 1 283 ? -18.127 -13.892 2.492 1.00 89.38 283 PRO A CA 1
ATOM 2291 C C . PRO A 1 283 ? -17.840 -12.457 2.965 1.00 89.38 283 PRO A C 1
ATOM 2293 O O . PRO A 1 283 ? -18.721 -11.598 2.973 1.00 89.38 283 PRO A O 1
ATOM 2296 N N . GLN A 1 284 ? -16.599 -12.169 3.375 1.00 88.00 284 GLN A N 1
ATOM 2297 C CA . GLN A 1 284 ? -16.186 -10.815 3.763 1.00 88.00 284 GLN A CA 1
ATOM 2298 C C . GLN A 1 284 ? -15.995 -9.920 2.537 1.00 88.00 284 GLN A C 1
ATOM 2300 O O . GLN A 1 284 ? -16.318 -8.731 2.589 1.00 88.00 284 GLN A O 1
ATOM 2305 N N . VAL A 1 285 ? -15.478 -10.484 1.441 1.00 90.19 285 VAL A N 1
ATOM 2306 C CA . VAL A 1 285 ? -15.326 -9.785 0.161 1.00 90.19 285 VAL A CA 1
ATOM 2307 C C . VAL A 1 285 ? -16.696 -9.431 -0.404 1.00 90.19 285 VAL A C 1
ATOM 2309 O O . VAL A 1 285 ? -16.923 -8.264 -0.686 1.00 90.19 285 VAL A O 1
ATOM 2312 N N . GLU A 1 286 ? -17.640 -10.364 -0.479 1.00 90.25 286 GLU A N 1
ATOM 2313 C CA . GLU A 1 286 ? -18.997 -10.088 -0.968 1.00 90.25 286 GLU A CA 1
ATOM 2314 C C . GLU A 1 286 ? -19.705 -9.016 -0.134 1.00 90.25 286 GLU A C 1
ATOM 2316 O O . GLU A 1 286 ? -20.312 -8.090 -0.675 1.00 90.25 286 GLU A O 1
ATOM 2321 N N . LYS A 1 287 ? -19.572 -9.098 1.196 1.00 89.19 287 LYS A N 1
ATOM 2322 C CA . LYS A 1 287 ? -20.187 -8.147 2.127 1.00 89.19 287 LYS A CA 1
ATOM 2323 C C . LYS A 1 287 ? -19.663 -6.718 1.959 1.00 89.19 287 LYS A C 1
ATOM 2325 O O . LYS A 1 287 ? -20.435 -5.767 2.065 1.00 89.19 287 LYS A O 1
ATOM 2330 N N . HIS A 1 288 ? -18.355 -6.543 1.769 1.00 89.12 288 HIS A N 1
ATOM 2331 C CA . HIS A 1 288 ? -17.713 -5.221 1.821 1.00 89.12 288 HIS A CA 1
ATOM 2332 C C . HIS A 1 288 ? -17.285 -4.677 0.452 1.00 89.12 288 HIS A C 1
ATOM 2334 O O . HIS A 1 288 ? -17.197 -3.463 0.264 1.00 89.12 288 HIS A O 1
ATOM 2340 N N . LEU A 1 289 ? -17.050 -5.555 -0.515 1.00 87.44 289 LEU A N 1
ATOM 2341 C CA . LEU A 1 289 ? -16.655 -5.266 -1.890 1.00 87.44 289 LEU A CA 1
ATOM 2342 C C . LEU A 1 289 ? -17.653 -5.903 -2.871 1.00 87.44 289 LEU A C 1
ATOM 2344 O O . LEU A 1 289 ? -17.238 -6.690 -3.723 1.00 87.44 289 LEU A O 1
ATOM 2348 N N . PRO A 1 290 ? -18.956 -5.567 -2.790 1.00 80.50 290 PRO A N 1
ATOM 2349 C CA . PRO A 1 290 ? -19.946 -6.170 -3.665 1.00 80.50 290 PRO A CA 1
ATOM 2350 C C . PRO A 1 290 ? -19.580 -5.909 -5.127 1.00 80.50 290 PRO A C 1
ATOM 2352 O O . PRO A 1 290 ? -19.212 -4.793 -5.521 1.00 80.50 290 PRO A O 1
ATOM 2355 N N . ILE A 1 291 ? -19.668 -6.962 -5.934 1.00 68.50 291 ILE A N 1
ATOM 2356 C CA . ILE A 1 291 ? -19.547 -6.860 -7.382 1.00 68.50 291 ILE A CA 1
ATOM 2357 C C . ILE A 1 291 ? -20.803 -6.123 -7.845 1.00 68.50 291 ILE A C 1
ATOM 2359 O O . ILE A 1 291 ? -21.918 -6.600 -7.639 1.00 68.50 291 ILE A O 1
ATOM 2363 N N . SER A 1 292 ? -20.648 -4.931 -8.427 1.00 59.72 292 SER A N 1
ATOM 2364 C CA . SER A 1 292 ? -21.764 -4.300 -9.133 1.00 59.72 292 SER A CA 1
ATOM 2365 C C . SER A 1 292 ? -22.251 -5.302 -10.178 1.00 59.72 292 SER A C 1
ATOM 2367 O O . SER A 1 292 ? -21.395 -5.819 -10.901 1.00 59.72 292 SER A O 1
ATOM 2369 N N . PRO A 1 293 ? -23.558 -5.619 -10.254 1.00 45.59 293 PRO A N 1
ATOM 2370 C CA . PRO A 1 293 ? -24.051 -6.585 -11.221 1.00 45.59 293 PRO A CA 1
ATOM 2371 C C . PRO A 1 293 ? -23.505 -6.192 -12.586 1.00 45.59 293 PRO A C 1
ATOM 2373 O O . PRO A 1 293 ? -23.698 -5.060 -13.037 1.00 45.59 293 PRO A O 1
ATOM 2376 N N . CYS A 1 294 ? -22.731 -7.104 -13.174 1.00 39.75 294 CYS A N 1
ATOM 2377 C CA . CYS A 1 294 ? -22.192 -6.934 -14.506 1.00 39.75 294 CYS A CA 1
ATOM 2378 C C . CYS A 1 294 ? -23.397 -6.589 -15.380 1.00 39.75 294 CYS A C 1
ATOM 2380 O O . CYS A 1 294 ? -24.340 -7.384 -15.442 1.00 39.75 294 CYS A O 1
ATOM 2382 N N . GLN A 1 295 ? -23.426 -5.385 -15.964 1.00 33.72 295 GLN A N 1
ATOM 2383 C CA . GLN A 1 295 ? -24.382 -5.107 -17.023 1.00 33.72 295 GLN A CA 1
ATOM 2384 C C . GLN A 1 295 ? -24.120 -6.192 -18.049 1.00 33.72 295 GLN A C 1
ATOM 2386 O O . GLN A 1 295 ? -23.051 -6.222 -18.655 1.00 33.72 295 GLN A O 1
ATOM 2391 N N . THR A 1 296 ? -25.032 -7.155 -18.119 1.00 27.67 296 THR A N 1
ATOM 2392 C CA . THR A 1 296 ? -24.931 -8.277 -19.031 1.00 27.67 296 THR A CA 1
ATOM 2393 C C . THR A 1 296 ? -24.806 -7.639 -20.398 1.00 27.67 296 THR A C 1
ATOM 2395 O O . THR A 1 296 ? -25.742 -6.978 -20.852 1.00 27.67 296 THR A O 1
ATOM 2398 N N . ILE A 1 297 ? -23.616 -7.729 -20.990 1.00 33.31 297 ILE A N 1
ATOM 2399 C CA . ILE A 1 297 ? -23.408 -7.342 -22.375 1.00 33.31 297 ILE A CA 1
ATOM 2400 C C . ILE A 1 297 ? -24.301 -8.311 -23.146 1.00 33.31 297 ILE A C 1
ATOM 2402 O O . ILE A 1 297 ? -24.000 -9.502 -23.223 1.00 33.31 297 ILE A O 1
ATOM 2406 N N . LYS A 1 298 ? -25.477 -7.821 -23.541 1.00 30.72 298 LYS A N 1
ATOM 2407 C CA . LYS A 1 298 ? -26.355 -8.494 -24.491 1.00 30.72 298 LYS A CA 1
ATOM 2408 C C . LYS A 1 298 ? -25.728 -8.426 -25.871 1.00 30.72 298 LYS A C 1
ATOM 2410 O O . LYS A 1 298 ? -25.142 -7.364 -26.181 1.00 30.72 298 LYS A O 1
#

Sequence (298 aa):
MQQSDVGYELCEQDGEDVPYCPHGPTLLFSRKSNKGDAIDKFYACAAYRKRKDCNFYQKFGPKESEEKQALRKKIYLNFNSSNRLYRNIMEESIHKERIKFCLICGVVIPNELCADNSHTAQYTSLSATDLRYPSRFLTPKESNASNAQYFFSADVIDFISSTISTLHFDKVLCIGTPSIHEHIKHSGKHKSVATFLLDLDVRMRQFHKDYAHYNMFNHHFYEAAEEERFHQFMASSKSLLIIIDPPYGGLVQALSVTLKKIVATSSCKSVSRLLFFPYFMEPQVEKHLPISPCQTIK